Protein AF-T1B755-F1 (afdb_monomer)

Mean predicted aligned error: 6.03 Å

Secondary structure (DSSP, 8-state):
--S-S----EEEEEEGGGGGGGTT-TTEEEEEEE-HHHHHHHHHTT-HHHHHHHHHHHHHHHHSS-EEEEEESS-SHHHHHHHHHS-EEEEEE---TTSS--TTGGGTSEEPP-S-TT--HHHHHHHHHHHHHTS------------HHHHHHHHHHH-SS-EEEE----SSGGGSPPHHHHHHHHHHHHHTT-EEEE-S--SHHHHHHHHHHHTTPPP-TT---EE-TTTS-HHHH-

Sequence (238 aa):
MPRRGPSVSIDWIVEDRCADLLKGHPHIREIILFKRSEISGLWRKGHPIRALRELSSEVGALRRSPYAAVLDFQGLLKSGIATGLARGATKLGSPSTYGRMKEGAGLFSRQVPLTDIGLHLVERHLLVAEELLGVPLPPESTGLVFGEEEIRSAREKVGTGPFLLIHPFASWPTRSWSVDSWKEVAEEIAGRGFRILVAGAGGASQEEFARKILEGLPERGQKAHRALLGTLTLRELA

pLDDT: mean 90.04, std 9.72, range [36.69, 97.75]

Foldseek 3Di:
DDDDDPLQADEAEDEPQCQVQCPPQPRYPYYLYDDVVVLVVCVVVVNPVVSVVSVVVSLCSLAVDADCEAEALALEVVSLVSLQSHHYPAYEYFCYLVNHRPPCSCVRHPYQHDPDPPDDSQLSSQSRVCVVVVHHDDDDPDRGDDDPVLQVLLCVLQDDDAADEDAQDDPDPVSGDDLVVLLVVCQVVLVVVHAYEYEEQDDDVSVVSLCSSQPPRDDDPPRHRYYCHNVHRPSSVD

Nearest PDB structures (foldseek):
  2h1h-assembly2_B  TM=7.874E-01  e=3.272E-10  Escherichia coli RS218
  2h1f-assembly1_A  TM=8.013E-01  e=9.060E-10  Escherichia coli O6
  2h1f-assembly2_B  TM=7.410E-01  e=5.147E-09  Escherichia coli O6
  3tov-assembly2_B  TM=7.938E-01  e=1.936E-06  Veillonella parvula DSM 2008
  3tov-assembly1_A  TM=7.476E-01  e=9.759E-06  Veillonella parvula DSM 2008

Structure (mmCIF, N/CA/C/O backbone):
data_AF-T1B755-F1
#
_entry.id   AF-T1B755-F1
#
loop_
_atom_site.group_PDB
_atom_site.id
_atom_site.type_symbol
_atom_site.label_atom_id
_atom_site.label_alt_id
_atom_site.label_comp_id
_atom_site.label_asym_id
_atom_site.label_entity_id
_atom_site.label_seq_id
_atom_site.pdbx_PDB_ins_code
_atom_site.Cartn_x
_atom_site.Cartn_y
_atom_site.Cartn_z
_atom_site.occupancy
_atom_site.B_iso_or_equiv
_atom_site.auth_seq_id
_atom_site.auth_comp_id
_atom_site.auth_asym_id
_atom_site.auth_atom_id
_atom_site.pdbx_PDB_model_num
ATOM 1 N N . MET A 1 1 ? -12.111 -4.102 -16.964 1.00 42.94 1 MET A N 1
ATOM 2 C CA . MET A 1 1 ? -11.635 -4.442 -18.335 1.00 42.94 1 MET A CA 1
ATOM 3 C C . MET A 1 1 ? -12.571 -5.410 -19.086 1.00 42.94 1 MET A C 1
ATOM 5 O O . MET A 1 1 ? -12.836 -6.499 -18.579 1.00 42.94 1 MET A O 1
ATOM 9 N N . PRO A 1 2 ? -13.066 -5.069 -20.296 1.00 36.69 2 PRO A N 1
ATOM 10 C CA . PRO A 1 2 ? -13.895 -5.948 -21.129 1.00 36.69 2 PRO A CA 1
ATOM 11 C C . PRO A 1 2 ? -13.086 -7.042 -21.868 1.00 36.69 2 PRO A C 1
ATOM 13 O O . PRO A 1 2 ? -11.910 -6.891 -22.184 1.00 36.69 2 PRO A O 1
ATOM 16 N N . ARG A 1 3 ? -13.761 -8.164 -22.159 1.00 47.97 3 ARG A N 1
ATOM 17 C CA . ARG A 1 3 ? -13.245 -9.504 -22.529 1.00 47.97 3 ARG A CA 1
ATOM 18 C C . ARG A 1 3 ? -12.598 -9.696 -23.924 1.00 47.97 3 ARG A C 1
ATOM 20 O O . ARG A 1 3 ? -12.625 -10.819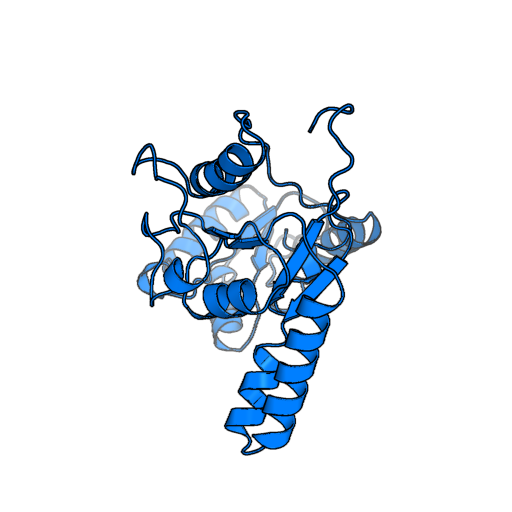 -24.421 1.00 47.97 3 ARG A O 1
ATOM 27 N N . ARG A 1 4 ? -12.026 -8.687 -24.592 1.00 43.44 4 ARG A N 1
ATOM 28 C CA . ARG A 1 4 ? -11.371 -8.882 -25.918 1.00 43.44 4 ARG A CA 1
ATOM 29 C C . ARG A 1 4 ? -10.182 -7.943 -26.184 1.00 43.44 4 ARG A C 1
ATOM 31 O O . ARG A 1 4 ? -10.068 -7.380 -27.266 1.00 43.44 4 ARG A O 1
ATOM 38 N N . GLY A 1 5 ? -9.306 -7.764 -25.199 1.00 53.44 5 GLY A N 1
ATOM 39 C CA . GLY A 1 5 ? -7.963 -7.213 -25.423 1.00 53.44 5 GLY A CA 1
ATOM 40 C C . GLY A 1 5 ? -6.935 -8.328 -25.668 1.00 53.44 5 GLY A C 1
ATOM 41 O O . GLY A 1 5 ? -7.233 -9.489 -25.371 1.00 53.44 5 GLY A O 1
ATOM 42 N N . PRO A 1 6 ? -5.732 -8.017 -26.187 1.00 55.88 6 PRO A N 1
ATOM 43 C CA . PRO A 1 6 ? -4.620 -8.967 -26.175 1.00 55.88 6 PRO A CA 1
ATOM 44 C C . PRO A 1 6 ? -4.405 -9.500 -24.751 1.00 55.88 6 PRO A C 1
ATOM 46 O O . PRO A 1 6 ? -4.612 -8.779 -23.775 1.00 55.88 6 PRO A O 1
ATOM 49 N N . SER A 1 7 ? -4.008 -10.766 -24.616 1.00 70.75 7 SER A N 1
ATOM 50 C CA . SER A 1 7 ? -3.685 -11.351 -23.313 1.00 70.75 7 SER A CA 1
ATOM 51 C C . SER A 1 7 ? -2.468 -10.633 -22.722 1.00 70.75 7 SER A C 1
ATOM 53 O O . SER A 1 7 ? -1.331 -10.921 -23.096 1.00 70.75 7 SER A O 1
ATOM 55 N N . VAL A 1 8 ? -2.705 -9.669 -21.832 1.00 80.62 8 VAL A N 1
ATOM 56 C CA . VAL A 1 8 ? -1.654 -8.973 -21.083 1.00 80.62 8 VAL A CA 1
ATOM 57 C C . VAL A 1 8 ? -1.397 -9.742 -19.794 1.00 80.62 8 VAL A C 1
ATOM 59 O O . VAL A 1 8 ? -2.301 -9.919 -18.979 1.00 80.62 8 VAL A O 1
ATOM 62 N N . SER A 1 9 ? -0.155 -10.177 -19.614 1.00 86.62 9 SER A N 1
ATOM 63 C CA . SER A 1 9 ? 0.331 -10.773 -18.370 1.00 86.62 9 SER A CA 1
ATOM 64 C C . SER A 1 9 ? 1.185 -9.750 -17.633 1.00 86.62 9 SER A C 1
ATOM 66 O O . SER A 1 9 ? 2.133 -9.222 -18.215 1.00 86.62 9 SER A O 1
ATOM 68 N N . ILE A 1 10 ? 0.859 -9.471 -16.370 1.00 92.44 10 ILE A N 1
ATOM 69 C CA . ILE A 1 10 ? 1.562 -8.467 -15.565 1.00 92.44 10 ILE A CA 1
ATOM 70 C C . ILE A 1 10 ? 2.406 -9.164 -14.504 1.00 92.44 10 ILE A C 1
ATOM 72 O O . ILE A 1 10 ? 1.881 -9.935 -13.703 1.00 92.44 10 ILE A O 1
ATOM 76 N N . ASP A 1 11 ? 3.692 -8.833 -14.457 1.00 95.12 11 ASP A N 1
ATOM 77 C CA . ASP A 1 11 ? 4.521 -9.098 -13.286 1.00 95.12 11 ASP A CA 1
ATOM 78 C C . ASP A 1 11 ? 4.646 -7.807 -12.484 1.00 95.12 11 ASP A C 1
ATOM 80 O O . ASP A 1 11 ? 4.885 -6.737 -13.048 1.00 95.12 11 ASP A O 1
ATOM 84 N N . TRP A 1 12 ? 4.479 -7.896 -11.168 1.00 95.19 12 TRP A N 1
ATOM 85 C CA . TRP A 1 12 ? 4.400 -6.725 -10.307 1.00 95.19 12 TRP A CA 1
ATOM 86 C C . TRP A 1 12 ? 5.485 -6.750 -9.236 1.00 95.19 12 TRP A C 1
ATOM 88 O O . TRP A 1 12 ? 5.467 -7.598 -8.346 1.00 95.19 12 TRP A O 1
ATOM 98 N N . ILE A 1 13 ? 6.406 -5.784 -9.279 1.00 94.94 13 ILE A N 1
ATOM 99 C CA . ILE A 1 13 ? 7.384 -5.572 -8.206 1.00 94.94 13 ILE A CA 1
ATOM 100 C C . ILE A 1 13 ? 6.763 -4.770 -7.056 1.00 94.94 13 ILE A C 1
ATOM 102 O O . ILE A 1 13 ? 6.179 -3.707 -7.264 1.00 94.94 13 ILE A O 1
ATOM 106 N N . VAL A 1 14 ? 6.886 -5.264 -5.825 1.00 94.19 14 VAL A N 1
ATOM 107 C CA . VAL A 1 14 ? 6.275 -4.634 -4.643 1.00 94.19 14 VAL A CA 1
ATOM 108 C C . VAL A 1 14 ? 7.124 -4.853 -3.393 1.00 94.19 14 VAL A C 1
ATOM 110 O O . VAL A 1 14 ? 7.771 -5.885 -3.250 1.00 94.19 14 VAL A O 1
ATOM 113 N N . GLU A 1 15 ? 7.135 -3.881 -2.475 1.00 92.50 15 GLU A N 1
ATOM 114 C CA . GLU A 1 15 ? 7.755 -4.069 -1.157 1.00 92.50 15 GLU A CA 1
ATOM 115 C C . GLU A 1 15 ? 6.978 -5.106 -0.327 1.00 92.50 15 GLU A C 1
ATOM 117 O O . GLU A 1 15 ? 5.748 -5.157 -0.367 1.00 92.50 15 GLU A O 1
ATOM 122 N N . ASP A 1 16 ? 7.713 -5.870 0.480 1.00 87.75 16 ASP A N 1
ATOM 123 C CA . ASP A 1 16 ? 7.211 -6.850 1.455 1.00 87.75 16 ASP A CA 1
ATOM 124 C C . ASP A 1 16 ? 5.888 -6.485 2.149 1.00 87.75 16 ASP A C 1
ATOM 126 O O . ASP A 1 16 ? 4.941 -7.268 2.134 1.00 87.75 16 ASP A O 1
ATOM 130 N N . ARG A 1 17 ? 5.789 -5.276 2.700 1.00 85.94 17 ARG A N 1
ATOM 131 C CA . ARG A 1 17 ? 4.631 -4.818 3.488 1.00 85.94 17 ARG A CA 1
ATOM 132 C C . ARG A 1 17 ? 3.313 -4.729 2.719 1.00 85.94 17 ARG A C 1
ATOM 134 O O . ARG A 1 17 ? 2.261 -4.769 3.348 1.00 85.94 17 ARG A O 1
ATOM 141 N N . CYS A 1 18 ? 3.359 -4.576 1.397 1.00 88.38 18 CYS A N 1
ATOM 142 C CA . CYS A 1 18 ? 2.162 -4.382 0.571 1.00 88.38 18 CYS A CA 1
ATOM 143 C C . CYS A 1 18 ? 1.889 -5.560 -0.369 1.00 88.38 18 CYS A C 1
ATOM 145 O O . CYS A 1 18 ? 0.873 -5.554 -1.062 1.00 88.38 18 CYS A O 1
ATOM 147 N N . ALA A 1 19 ? 2.778 -6.556 -0.410 1.00 91.25 19 ALA A N 1
ATOM 148 C CA . ALA A 1 19 ? 2.699 -7.657 -1.363 1.00 91.25 19 ALA A CA 1
ATOM 149 C C . ALA A 1 19 ? 1.402 -8.458 -1.244 1.00 91.25 19 ALA A C 1
ATOM 151 O O . ALA A 1 19 ? 0.829 -8.877 -2.249 1.00 91.25 19 ALA A O 1
ATOM 152 N N . ASP A 1 20 ? 0.911 -8.616 -0.015 1.00 90.44 20 ASP A N 1
ATOM 153 C CA . ASP A 1 20 ? -0.300 -9.373 0.254 1.00 90.44 20 ASP A CA 1
ATOM 154 C C . ASP A 1 20 ? -1.523 -8.780 -0.445 1.00 90.44 20 ASP A C 1
ATOM 156 O O . ASP A 1 20 ? -2.330 -9.547 -0.953 1.00 90.44 20 ASP A O 1
ATOM 160 N N . LEU A 1 21 ? -1.641 -7.457 -0.589 1.00 91.19 21 LEU A N 1
ATOM 161 C CA . LEU A 1 21 ? -2.786 -6.831 -1.269 1.00 91.19 21 LEU A CA 1
ATOM 162 C C . LEU A 1 21 ? -2.921 -7.233 -2.746 1.00 91.19 21 LEU A C 1
ATOM 164 O O . LEU A 1 21 ? -4.013 -7.164 -3.300 1.00 91.19 21 LEU A O 1
ATOM 168 N N . LEU A 1 22 ? -1.834 -7.675 -3.380 1.00 91.62 22 LEU A N 1
ATOM 169 C CA . LEU A 1 22 ? -1.829 -8.059 -4.793 1.00 91.62 22 LEU A CA 1
ATOM 170 C C . LEU A 1 22 ? -2.203 -9.529 -5.023 1.00 91.62 22 LEU A C 1
ATOM 172 O O . LEU A 1 22 ? -2.458 -9.929 -6.161 1.00 91.62 22 LEU A O 1
ATOM 176 N N . LYS A 1 23 ? -2.230 -10.353 -3.965 1.00 89.88 23 LYS A N 1
ATOM 177 C CA . LYS A 1 23 ? -2.562 -11.779 -4.078 1.00 89.88 23 LYS A CA 1
ATOM 178 C C . LYS A 1 23 ? -3.975 -11.961 -4.640 1.00 89.88 23 LYS A C 1
ATOM 180 O O . LYS A 1 23 ? -4.908 -11.278 -4.223 1.00 89.88 23 LYS A O 1
ATOM 185 N N . GLY A 1 24 ? -4.119 -12.899 -5.574 1.00 87.88 24 GLY A N 1
ATOM 186 C CA . GLY A 1 24 ? -5.403 -13.239 -6.198 1.00 87.88 24 GLY A CA 1
ATOM 187 C C . GLY A 1 24 ? -5.867 -12.284 -7.303 1.00 87.88 24 GLY A C 1
ATOM 188 O O . GLY A 1 24 ? -6.935 -12.505 -7.868 1.00 87.88 24 GLY A O 1
ATOM 189 N N . HIS A 1 25 ? -5.093 -11.248 -7.647 1.00 88.88 25 HIS A N 1
ATOM 190 C CA . HIS A 1 25 ? -5.477 -10.324 -8.712 1.00 88.88 25 HIS A CA 1
ATOM 191 C C . HIS A 1 25 ? -5.444 -11.016 -10.093 1.00 88.88 25 HIS A C 1
ATOM 193 O O . HIS A 1 25 ? -4.394 -11.527 -10.488 1.00 88.88 25 HIS A O 1
ATOM 199 N N . PRO A 1 26 ? -6.533 -10.985 -10.888 1.00 86.62 26 PRO A N 1
ATOM 200 C CA . PRO A 1 26 ? -6.690 -11.816 -12.090 1.00 86.62 26 PRO A CA 1
ATOM 201 C C . PRO A 1 26 ? -5.703 -11.493 -13.217 1.00 86.62 26 PRO A C 1
ATOM 203 O O . PRO A 1 26 ? -5.456 -12.327 -14.083 1.00 86.62 26 PRO A O 1
ATOM 206 N N . HIS A 1 27 ? -5.151 -10.279 -13.224 1.00 86.94 27 HIS A N 1
ATOM 207 C CA . HIS A 1 27 ? -4.199 -9.825 -14.242 1.00 86.94 27 HIS A CA 1
ATOM 208 C C . HIS A 1 27 ? -2.729 -9.929 -13.813 1.00 86.94 27 HIS A C 1
ATOM 210 O O . HIS A 1 27 ? -1.845 -9.719 -14.643 1.00 86.94 27 HIS A O 1
ATOM 216 N N . ILE A 1 28 ? -2.455 -10.241 -12.538 1.00 92.19 28 ILE A N 1
ATOM 217 C CA . ILE A 1 28 ? -1.084 -10.391 -12.038 1.00 92.19 28 ILE A CA 1
ATOM 218 C C . ILE A 1 28 ? -0.683 -11.857 -12.178 1.00 92.19 28 ILE A C 1
ATOM 220 O O . ILE A 1 28 ? -1.229 -12.734 -11.515 1.00 92.19 28 ILE A O 1
ATOM 224 N N . ARG A 1 29 ? 0.292 -12.110 -13.048 1.00 92.81 29 ARG A N 1
ATOM 225 C CA . ARG A 1 29 ? 0.909 -13.422 -13.247 1.00 92.81 29 ARG A CA 1
ATOM 226 C C . ARG A 1 29 ? 1.890 -13.741 -12.126 1.00 92.81 29 ARG A C 1
ATOM 228 O O . ARG A 1 29 ? 1.910 -14.861 -11.625 1.00 92.81 29 ARG A O 1
ATOM 235 N N . GLU A 1 30 ? 2.714 -12.765 -11.757 1.00 93.31 30 GLU A N 1
ATOM 236 C CA . GLU A 1 30 ? 3.795 -12.944 -10.794 1.00 93.31 30 GLU A CA 1
ATOM 237 C C . GLU A 1 30 ? 3.941 -11.710 -9.898 1.00 93.31 30 GLU A C 1
ATOM 239 O O . GLU A 1 30 ? 3.949 -10.576 -10.373 1.00 93.31 30 GLU A O 1
ATOM 244 N N . ILE A 1 31 ? 4.089 -11.932 -8.592 1.00 94.69 31 ILE A N 1
ATOM 245 C CA . ILE A 1 31 ? 4.446 -10.886 -7.630 1.00 94.69 31 ILE A CA 1
ATOM 246 C C . ILE A 1 31 ? 5.942 -11.022 -7.341 1.00 94.69 31 ILE A C 1
ATOM 248 O O . ILE A 1 31 ? 6.381 -12.006 -6.745 1.00 94.69 31 ILE A O 1
ATOM 252 N N . ILE A 1 32 ? 6.724 -10.026 -7.750 1.00 94.25 32 ILE A N 1
ATOM 253 C CA . ILE A 1 32 ? 8.164 -9.955 -7.497 1.00 94.25 32 ILE A CA 1
ATOM 254 C C . ILE A 1 32 ? 8.370 -9.205 -6.176 1.00 94.25 32 ILE A C 1
ATOM 256 O O . ILE A 1 32 ? 8.265 -7.979 -6.097 1.00 94.25 32 ILE A O 1
ATOM 260 N N . LEU A 1 33 ? 8.614 -9.967 -5.113 1.00 93.19 33 LEU A N 1
ATOM 261 C CA . LEU A 1 33 ? 8.704 -9.453 -3.750 1.00 93.19 33 LEU A CA 1
ATOM 262 C C . LEU A 1 33 ? 10.049 -8.775 -3.479 1.00 93.19 33 LEU A C 1
ATOM 264 O O . LEU A 1 33 ? 11.026 -9.457 -3.216 1.00 93.19 33 LEU A O 1
ATOM 268 N N . PHE A 1 34 ? 10.085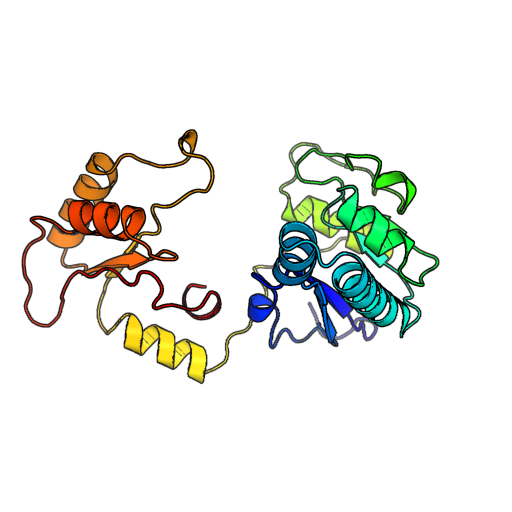 -7.449 -3.403 1.00 92.19 34 PHE A N 1
ATOM 269 C CA . PHE A 1 34 ? 11.284 -6.722 -3.000 1.00 92.19 34 PHE A CA 1
ATOM 270 C C . PHE A 1 34 ? 11.408 -6.665 -1.468 1.00 92.19 34 PHE A C 1
ATOM 272 O O . PHE A 1 34 ? 10.755 -5.850 -0.799 1.00 92.19 34 PHE A O 1
ATOM 279 N N . LYS A 1 35 ? 12.277 -7.508 -0.895 1.00 91.06 35 LYS A N 1
ATOM 280 C CA . LYS A 1 35 ? 12.487 -7.648 0.563 1.00 91.06 35 LYS A CA 1
ATOM 281 C C . LYS A 1 35 ? 13.288 -6.504 1.197 1.00 91.06 35 LYS A C 1
ATOM 283 O O . LYS A 1 35 ? 14.356 -6.680 1.793 1.00 91.06 35 LYS A O 1
ATOM 288 N N . ARG A 1 36 ? 12.776 -5.281 1.082 1.00 88.62 36 ARG A N 1
ATOM 289 C CA . ARG A 1 36 ? 13.455 -4.068 1.553 1.00 88.62 36 ARG A CA 1
ATOM 290 C C . ARG A 1 36 ? 13.769 -4.101 3.050 1.00 88.62 36 ARG A C 1
ATOM 292 O O . ARG A 1 36 ? 14.850 -3.650 3.450 1.00 88.62 36 ARG A O 1
ATOM 299 N N . SER A 1 37 ? 12.837 -4.569 3.885 1.00 87.62 37 SER A N 1
ATOM 300 C CA . SER A 1 37 ? 13.040 -4.582 5.339 1.00 87.62 37 SER A CA 1
ATOM 301 C C . SER A 1 37 ? 14.209 -5.490 5.726 1.00 87.62 37 SER A C 1
ATOM 303 O O . SER A 1 37 ? 15.081 -5.059 6.483 1.00 87.62 37 SER A O 1
ATOM 305 N N . GLU A 1 38 ? 14.299 -6.672 5.114 1.00 90.12 38 GLU A N 1
ATOM 306 C CA . GLU A 1 38 ? 15.376 -7.640 5.315 1.00 90.12 38 GLU A CA 1
ATOM 307 C C . GLU A 1 38 ? 16.724 -7.091 4.843 1.00 90.12 38 GLU A C 1
ATOM 309 O O . GLU A 1 38 ? 17.667 -7.027 5.636 1.00 90.12 38 GLU A O 1
ATOM 314 N N . ILE A 1 39 ? 16.798 -6.603 3.597 1.00 90.00 39 ILE A N 1
ATOM 315 C CA . ILE A 1 39 ? 18.027 -6.028 3.030 1.00 90.00 39 ILE A CA 1
ATOM 316 C C . ILE A 1 39 ? 18.529 -4.897 3.933 1.00 90.00 39 ILE A C 1
ATOM 318 O O . ILE A 1 39 ? 19.676 -4.912 4.382 1.00 90.00 39 ILE A O 1
ATOM 322 N N . SER A 1 40 ? 17.660 -3.937 4.268 1.00 89.50 40 SER A N 1
ATOM 323 C CA . SER A 1 40 ? 18.029 -2.813 5.136 1.00 89.50 40 SER A CA 1
ATOM 324 C C . SER A 1 40 ? 18.412 -3.254 6.555 1.00 89.50 40 SER A C 1
ATOM 326 O O . SER A 1 40 ? 19.299 -2.659 7.166 1.00 89.50 40 SER A O 1
ATOM 328 N N . GLY A 1 41 ? 17.786 -4.312 7.079 1.00 91.81 41 GLY A N 1
ATOM 329 C CA . GLY A 1 41 ? 18.132 -4.921 8.360 1.00 91.81 41 GLY A CA 1
ATOM 330 C C . GLY A 1 41 ? 19.529 -5.537 8.360 1.00 91.81 41 GLY A C 1
ATOM 331 O O . GLY A 1 41 ? 20.288 -5.309 9.300 1.00 91.81 41 GLY A O 1
ATOM 332 N N . LEU A 1 42 ? 19.895 -6.262 7.300 1.00 93.19 42 LEU A N 1
ATOM 333 C CA . LEU A 1 42 ? 21.224 -6.857 7.136 1.00 93.19 42 LEU A CA 1
ATOM 334 C C . LEU A 1 42 ? 22.321 -5.790 7.047 1.00 93.19 42 LEU A C 1
ATOM 336 O O . LEU A 1 42 ? 23.356 -5.938 7.696 1.00 93.19 42 LEU A O 1
ATOM 340 N N . TRP A 1 43 ? 22.075 -4.694 6.321 1.00 91.00 43 TRP A N 1
ATOM 341 C CA . TRP A 1 43 ? 22.993 -3.549 6.287 1.00 91.00 43 TRP A CA 1
ATOM 342 C C . TRP A 1 43 ? 23.212 -2.955 7.683 1.00 91.00 43 TRP A C 1
ATOM 344 O O . TRP A 1 43 ? 24.356 -2.818 8.112 1.00 91.00 43 TRP A O 1
ATOM 354 N N . ARG A 1 44 ? 22.133 -2.671 8.429 1.00 93.25 44 ARG A N 1
ATOM 355 C CA . ARG A 1 44 ? 22.230 -2.110 9.792 1.00 93.25 44 ARG A CA 1
ATOM 356 C C . ARG A 1 44 ? 22.935 -3.043 10.781 1.00 93.25 44 ARG A C 1
ATOM 358 O O . ARG A 1 44 ? 23.592 -2.562 11.693 1.00 93.25 44 ARG A O 1
ATOM 365 N N . LYS A 1 45 ? 22.809 -4.360 10.600 1.00 94.50 45 LYS A N 1
ATOM 366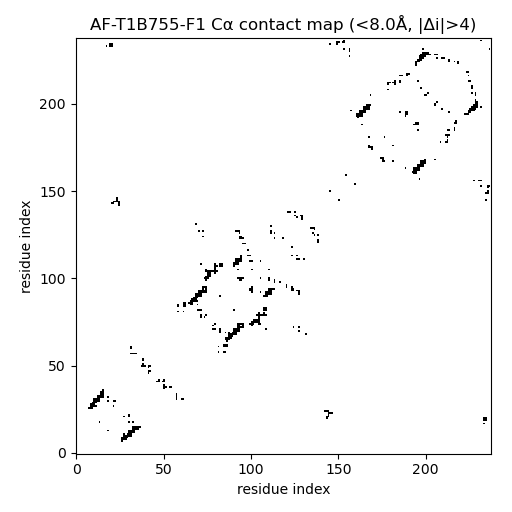 C CA . LYS A 1 45 ? 23.459 -5.384 11.438 1.00 94.50 45 LYS A CA 1
ATOM 367 C C . LYS A 1 45 ? 24.919 -5.662 11.050 1.00 94.50 45 LYS A C 1
ATOM 369 O O . LYS A 1 45 ? 25.525 -6.564 11.615 1.00 94.50 45 LYS A O 1
ATOM 374 N N . GLY A 1 46 ? 25.486 -4.929 10.087 1.00 94.50 46 GLY A N 1
ATOM 375 C CA . GLY A 1 46 ? 26.876 -5.119 9.665 1.00 94.50 46 GLY A CA 1
ATOM 376 C C . GLY A 1 46 ? 27.098 -6.364 8.799 1.00 94.50 46 GLY A C 1
ATOM 377 O O . GLY A 1 46 ? 28.191 -6.926 8.791 1.00 94.50 46 GLY A O 1
ATOM 378 N N . HIS A 1 47 ? 26.085 -6.807 8.048 1.00 95.06 47 HIS A N 1
ATOM 379 C CA . HIS A 1 47 ? 26.175 -7.948 7.127 1.00 95.06 47 HIS A CA 1
ATOM 380 C C . HIS A 1 47 ? 26.045 -7.528 5.646 1.00 95.06 47 HIS A C 1
ATOM 382 O O . HIS A 1 47 ? 25.157 -8.023 4.943 1.00 95.06 47 HIS A O 1
ATOM 388 N N . PRO A 1 48 ? 26.928 -6.650 5.127 1.00 93.44 48 PRO A N 1
ATOM 389 C CA . PRO A 1 48 ? 26.793 -6.073 3.787 1.00 93.44 48 PRO A CA 1
ATOM 390 C C . PRO A 1 48 ? 26.866 -7.123 2.673 1.00 93.44 48 PRO A C 1
ATOM 392 O O . PRO A 1 48 ? 26.103 -7.052 1.718 1.00 93.44 48 PRO A O 1
ATOM 395 N N . ILE A 1 49 ? 27.710 -8.152 2.814 1.00 94.56 49 ILE A N 1
ATOM 396 C CA . ILE A 1 49 ? 27.830 -9.237 1.823 1.00 94.56 49 ILE A CA 1
ATOM 397 C C . ILE A 1 49 ? 26.502 -9.989 1.672 1.00 94.56 49 ILE A C 1
ATOM 399 O O . ILE A 1 49 ? 26.068 -10.272 0.558 1.00 94.56 49 ILE A O 1
ATOM 403 N N . ARG A 1 50 ? 25.824 -10.286 2.790 1.00 93.12 50 ARG A N 1
ATOM 404 C CA . ARG A 1 50 ? 24.511 -10.947 2.759 1.00 93.12 50 ARG A CA 1
ATOM 405 C C . ARG A 1 50 ? 23.454 -10.033 2.150 1.00 93.12 50 ARG A C 1
ATOM 407 O O . ARG A 1 50 ? 22.675 -10.491 1.326 1.00 93.12 50 ARG A O 1
ATOM 414 N N . ALA A 1 51 ? 23.470 -8.749 2.503 1.00 91.62 51 ALA A N 1
ATOM 415 C CA . ALA A 1 51 ? 22.537 -7.774 1.954 1.00 91.62 51 ALA A CA 1
ATOM 416 C C . ALA A 1 51 ? 22.703 -7.593 0.432 1.00 91.62 51 ALA A C 1
ATOM 418 O O . ALA A 1 51 ? 21.713 -7.521 -0.291 1.00 91.62 51 ALA A O 1
ATOM 419 N N . LEU A 1 52 ? 23.947 -7.576 -0.061 1.00 92.06 52 LEU A N 1
ATOM 420 C CA . LEU A 1 52 ? 24.258 -7.545 -1.492 1.00 92.06 52 LEU A CA 1
ATOM 421 C C . LEU A 1 52 ? 23.839 -8.835 -2.200 1.00 92.06 52 LEU A C 1
ATOM 423 O O . LEU A 1 52 ? 23.336 -8.771 -3.318 1.00 92.06 52 LEU A O 1
ATOM 427 N N . ARG A 1 53 ? 24.013 -10.000 -1.560 1.00 93.31 53 ARG A N 1
ATOM 428 C CA . ARG A 1 53 ? 23.539 -11.277 -2.109 1.00 93.31 53 ARG A CA 1
ATOM 429 C C . ARG A 1 53 ? 22.021 -11.284 -2.264 1.00 93.31 53 ARG A C 1
ATOM 431 O O . ARG A 1 53 ? 21.534 -11.693 -3.313 1.00 93.31 53 ARG A O 1
ATOM 438 N N . GLU A 1 54 ? 21.299 -10.802 -1.255 1.00 91.88 54 GLU A N 1
ATOM 439 C CA . GLU A 1 54 ? 19.839 -10.720 -1.305 1.00 91.88 54 GLU A CA 1
ATOM 440 C C . GLU A 1 54 ? 19.390 -9.739 -2.391 1.00 91.88 54 GLU A C 1
ATOM 442 O O . GLU A 1 54 ? 18.594 -10.098 -3.250 1.00 91.88 54 GLU A O 1
ATOM 447 N N . LEU A 1 55 ? 20.005 -8.553 -2.463 1.00 91.44 55 LEU A N 1
ATOM 448 C CA . LEU A 1 55 ? 19.748 -7.597 -3.542 1.00 91.44 55 LEU A CA 1
ATOM 449 C C . LEU A 1 55 ? 20.034 -8.191 -4.933 1.00 91.44 55 LEU A C 1
ATOM 451 O O . LEU A 1 55 ? 19.260 -7.982 -5.860 1.00 91.44 55 LEU A O 1
ATOM 455 N N . SER A 1 56 ? 21.122 -8.947 -5.089 1.00 92.06 56 SER A N 1
ATOM 456 C CA . SER A 1 56 ? 21.451 -9.633 -6.345 1.00 92.06 56 SER A CA 1
ATOM 457 C C . SER A 1 56 ? 20.392 -10.674 -6.722 1.00 92.06 56 SER A C 1
ATOM 459 O O . SER A 1 56 ? 20.019 -10.774 -7.889 1.00 92.06 56 SER A O 1
ATOM 461 N N . SER A 1 57 ? 19.848 -11.399 -5.739 1.00 91.69 57 SER A N 1
ATOM 462 C CA . SER A 1 57 ? 18.726 -12.322 -5.943 1.00 91.69 57 SER A CA 1
ATOM 463 C C . SER A 1 57 ? 17.470 -11.590 -6.431 1.00 91.69 57 SER A C 1
ATOM 465 O O . SER A 1 57 ? 16.850 -12.028 -7.401 1.00 91.69 57 SER A O 1
ATOM 467 N N . GLU A 1 58 ? 17.140 -10.437 -5.837 1.00 91.00 58 GLU A N 1
ATOM 468 C CA . GLU A 1 58 ? 16.023 -9.587 -6.283 1.00 91.00 58 GLU A CA 1
ATOM 469 C C . GLU A 1 58 ? 16.218 -9.087 -7.722 1.00 91.00 58 GLU A C 1
ATOM 471 O O . GLU A 1 58 ? 15.310 -9.129 -8.553 1.00 91.00 58 GLU A O 1
ATOM 476 N N . VAL A 1 59 ? 17.438 -8.667 -8.063 1.00 91.25 59 VAL A N 1
ATOM 477 C CA . VAL A 1 59 ? 17.782 -8.264 -9.433 1.00 91.25 59 VAL A CA 1
ATOM 478 C C . VAL A 1 59 ? 17.698 -9.449 -10.395 1.00 91.25 59 VAL A C 1
ATOM 480 O O . VAL A 1 59 ? 17.207 -9.300 -11.514 1.00 91.25 59 VAL A O 1
ATOM 483 N N . GLY A 1 60 ? 18.136 -10.633 -9.965 1.00 92.31 60 GLY A N 1
ATOM 484 C CA . GLY A 1 60 ? 17.979 -11.876 -10.711 1.00 92.31 60 GLY A CA 1
ATOM 485 C C . GLY A 1 60 ? 16.511 -12.168 -11.009 1.00 92.31 60 GLY A C 1
ATOM 486 O O . GLY A 1 60 ? 16.177 -12.467 -12.154 1.00 92.31 60 GLY A O 1
ATOM 487 N N . ALA A 1 61 ? 15.633 -11.989 -10.018 1.00 91.19 61 ALA A N 1
ATOM 488 C CA . ALA A 1 61 ? 14.193 -12.153 -10.168 1.00 91.19 61 ALA A CA 1
ATOM 489 C C . ALA A 1 61 ? 13.598 -11.211 -11.220 1.00 91.19 61 ALA A C 1
ATOM 491 O O . ALA A 1 61 ? 12.924 -11.666 -12.144 1.00 91.19 61 ALA A O 1
ATOM 492 N N . LEU A 1 62 ? 13.945 -9.924 -11.151 1.00 91.31 62 LEU A N 1
ATOM 493 C CA . LEU A 1 62 ? 13.521 -8.919 -12.130 1.00 91.31 62 LEU A CA 1
ATOM 494 C C . LEU A 1 62 ? 14.026 -9.200 -13.548 1.00 91.31 62 LEU A C 1
ATOM 496 O O . LEU A 1 62 ? 13.414 -8.765 -14.519 1.00 91.31 62 LEU A O 1
ATOM 500 N N . ARG A 1 63 ? 15.154 -9.900 -13.687 1.00 93.69 63 ARG A N 1
ATOM 501 C CA . ARG A 1 63 ? 15.803 -10.164 -14.979 1.00 93.69 63 ARG A CA 1
ATOM 502 C C . ARG A 1 63 ? 15.500 -11.546 -15.559 1.00 93.69 63 ARG A C 1
ATOM 504 O O . ARG A 1 63 ? 15.996 -11.833 -16.654 1.00 93.69 63 ARG A O 1
ATOM 511 N N . ARG A 1 64 ? 14.697 -12.377 -14.874 1.00 91.12 64 ARG A N 1
ATOM 512 C CA . ARG A 1 64 ? 14.308 -13.724 -15.338 1.00 91.12 64 ARG A CA 1
ATOM 513 C C . ARG A 1 64 ? 13.644 -13.693 -16.712 1.00 91.12 64 ARG A C 1
ATOM 515 O O . ARG A 1 64 ? 14.002 -14.489 -17.575 1.00 91.12 64 ARG A O 1
ATOM 522 N N . SER A 1 65 ? 12.740 -12.741 -16.921 1.00 87.94 65 SER A N 1
ATOM 523 C CA . SER A 1 65 ? 11.936 -12.630 -18.138 1.00 87.94 65 SER A CA 1
ATOM 524 C C . SER A 1 65 ? 12.237 -11.319 -18.871 1.00 87.94 65 SER A C 1
ATOM 526 O O . SER A 1 65 ? 12.439 -10.291 -18.221 1.00 87.94 65 SER A O 1
ATOM 528 N N . PRO A 1 66 ? 12.295 -11.314 -20.214 1.00 92.56 66 PRO A N 1
ATOM 529 C CA . PRO A 1 66 ? 12.199 -10.079 -20.976 1.00 92.56 66 PRO A CA 1
ATOM 530 C C . PRO A 1 66 ? 10.748 -9.573 -20.974 1.00 92.56 66 PRO A C 1
ATOM 532 O O . PRO A 1 66 ? 9.817 -10.335 -21.221 1.00 92.56 66 PRO A O 1
ATOM 535 N N . TYR A 1 67 ? 10.567 -8.280 -20.734 1.00 94.19 67 TYR A N 1
ATOM 536 C CA . TYR A 1 67 ? 9.284 -7.588 -20.770 1.00 94.19 67 TYR A CA 1
ATOM 537 C C . TYR A 1 67 ? 9.142 -6.793 -22.064 1.00 94.19 67 TYR A C 1
ATOM 539 O O . TYR A 1 67 ? 10.090 -6.144 -22.515 1.00 94.19 67 TYR A O 1
ATOM 547 N N . ALA A 1 68 ? 7.933 -6.784 -22.627 1.00 93.94 68 ALA A N 1
ATOM 548 C CA . ALA A 1 68 ? 7.597 -5.894 -23.737 1.00 93.94 68 ALA A CA 1
ATOM 549 C C . ALA A 1 68 ? 7.670 -4.417 -23.310 1.00 93.94 68 ALA A C 1
ATOM 551 O O . ALA A 1 68 ? 8.143 -3.569 -24.066 1.00 93.94 68 ALA A O 1
ATOM 552 N N . ALA A 1 69 ? 7.257 -4.127 -22.073 1.00 95.50 69 ALA A N 1
ATOM 553 C CA . ALA A 1 69 ? 7.368 -2.817 -21.454 1.00 95.50 69 ALA A CA 1
ATOM 554 C C . ALA A 1 69 ? 7.580 -2.936 -19.939 1.00 95.50 69 ALA A C 1
ATOM 556 O O . ALA A 1 69 ? 7.110 -3.885 -19.315 1.00 95.50 69 ALA A O 1
ATOM 557 N N . VAL A 1 70 ? 8.271 -1.957 -19.355 1.00 96.94 70 VAL A N 1
ATOM 558 C CA . VAL A 1 70 ? 8.445 -1.798 -17.904 1.00 96.94 70 VAL A CA 1
ATOM 559 C C . VAL A 1 70 ? 7.865 -0.447 -17.499 1.00 96.94 70 VAL A C 1
ATOM 561 O O . VAL A 1 70 ? 8.243 0.578 -18.071 1.00 96.94 70 VAL A O 1
ATOM 564 N N . LEU A 1 71 ? 6.943 -0.444 -16.536 1.00 96.56 71 LEU A N 1
ATOM 565 C CA . LEU A 1 71 ? 6.207 0.750 -16.118 1.00 96.56 71 LEU A CA 1
ATOM 566 C C . LEU A 1 71 ? 6.587 1.134 -14.681 1.00 96.56 71 LEU A C 1
ATOM 568 O O . LEU A 1 71 ? 6.409 0.340 -13.758 1.00 96.56 71 LEU A O 1
ATOM 572 N N . ASP A 1 72 ? 7.100 2.350 -14.487 1.00 96.25 72 ASP A N 1
ATOM 573 C CA . ASP A 1 72 ? 7.432 2.913 -13.175 1.00 96.25 72 ASP A CA 1
ATOM 574 C C . ASP A 1 72 ? 6.342 3.887 -12.711 1.00 96.25 72 ASP A C 1
ATOM 576 O O . ASP A 1 72 ? 6.329 5.062 -13.080 1.00 96.25 72 ASP A O 1
ATOM 580 N N . PHE A 1 73 ? 5.441 3.419 -11.849 1.00 94.50 73 PHE A N 1
ATOM 581 C CA . PHE A 1 73 ? 4.396 4.262 -11.258 1.00 94.50 73 PHE A CA 1
ATOM 582 C C . PHE A 1 73 ? 4.866 5.081 -10.046 1.00 94.50 73 PHE A C 1
ATOM 584 O O . PHE A 1 73 ? 4.165 5.981 -9.592 1.00 94.50 73 PHE A O 1
ATOM 591 N N . GLN A 1 74 ? 6.051 4.800 -9.501 1.00 93.75 74 GLN A N 1
ATOM 592 C CA . GLN A 1 74 ? 6.552 5.473 -8.303 1.00 93.75 74 GLN A CA 1
ATOM 593 C C . GLN A 1 74 ? 7.376 6.719 -8.644 1.00 93.75 74 GLN A C 1
ATOM 595 O O . GLN A 1 74 ? 7.250 7.745 -7.970 1.00 93.75 74 GLN A O 1
ATOM 600 N N . GLY A 1 75 ? 8.216 6.642 -9.678 1.00 93.12 75 GLY A N 1
ATOM 601 C CA . GLY A 1 75 ? 9.010 7.769 -10.163 1.00 93.12 75 GLY A CA 1
ATOM 602 C C . GLY A 1 75 ? 10.045 8.297 -9.160 1.00 93.12 75 GLY A C 1
ATOM 603 O O . GLY A 1 75 ? 10.299 9.503 -9.138 1.00 93.12 75 GLY A O 1
ATOM 604 N N . LEU A 1 76 ? 10.628 7.423 -8.330 1.00 94.69 76 LEU A N 1
ATOM 605 C CA . LEU A 1 76 ? 11.725 7.726 -7.391 1.00 94.69 76 LEU A CA 1
ATOM 606 C C . LEU A 1 76 ? 13.003 6.982 -7.797 1.00 94.69 76 LEU A C 1
ATOM 608 O O . LEU A 1 76 ? 12.938 6.023 -8.562 1.00 94.69 76 LEU A O 1
ATOM 612 N N . LEU A 1 77 ? 14.174 7.367 -7.275 1.00 94.19 77 LEU A N 1
ATOM 613 C CA . LEU A 1 77 ? 15.444 6.766 -7.712 1.00 94.19 77 LEU A CA 1
ATOM 614 C C . LEU A 1 77 ? 15.443 5.246 -7.547 1.00 94.19 77 LEU A C 1
ATOM 616 O O . LEU A 1 77 ? 15.880 4.521 -8.435 1.00 94.19 77 LEU A O 1
ATOM 620 N N . LYS A 1 78 ? 14.905 4.752 -6.428 1.00 91.31 78 LYS A N 1
ATOM 621 C CA . LYS A 1 78 ? 14.844 3.312 -6.150 1.00 91.31 78 LYS A CA 1
ATOM 622 C C . LYS A 1 78 ? 14.027 2.539 -7.195 1.00 91.31 78 LYS A C 1
ATOM 624 O O . LYS A 1 78 ? 14.450 1.463 -7.610 1.00 91.31 78 LYS A O 1
ATOM 629 N N . SER A 1 79 ? 12.884 3.082 -7.626 1.00 93.94 79 SER A N 1
ATOM 630 C CA . SER A 1 79 ? 12.022 2.449 -8.629 1.00 93.94 79 SER A CA 1
ATOM 631 C C . SER A 1 79 ? 12.620 2.611 -10.022 1.00 93.94 79 SER A C 1
ATOM 633 O O . SER A 1 79 ? 12.597 1.666 -10.808 1.00 93.94 79 SER A O 1
ATOM 635 N N . GLY A 1 80 ? 13.276 3.748 -10.275 1.00 95.25 80 GLY A N 1
ATOM 636 C CA . GLY A 1 80 ? 14.075 3.989 -11.468 1.00 95.25 80 GLY A CA 1
ATOM 637 C C . GLY A 1 80 ? 15.189 2.954 -11.625 1.00 95.25 80 GLY A C 1
ATOM 638 O O . GLY A 1 80 ? 15.276 2.317 -12.667 1.00 95.25 80 GLY A O 1
ATOM 639 N N . ILE A 1 81 ? 15.986 2.692 -10.584 1.00 95.12 81 ILE A N 1
ATOM 640 C CA . ILE A 1 81 ? 17.045 1.668 -10.620 1.00 95.12 81 ILE A CA 1
ATOM 641 C C . ILE A 1 81 ? 16.456 0.286 -10.931 1.00 95.12 81 ILE A C 1
ATOM 643 O O . ILE A 1 81 ? 16.959 -0.397 -11.823 1.00 95.12 81 ILE A O 1
ATOM 647 N N . ALA A 1 82 ? 15.376 -0.121 -10.252 1.00 94.81 82 ALA A N 1
ATOM 648 C CA . ALA A 1 82 ? 14.710 -1.396 -10.535 1.00 94.81 82 ALA A CA 1
ATOM 649 C C . ALA A 1 82 ? 14.225 -1.476 -11.997 1.00 94.81 82 ALA A C 1
ATOM 651 O O . ALA A 1 82 ? 14.468 -2.470 -12.684 1.00 94.81 82 ALA A O 1
ATOM 652 N N . THR A 1 83 ? 13.635 -0.390 -12.503 1.00 96.06 83 THR A N 1
ATOM 653 C CA . THR A 1 83 ? 13.195 -0.243 -13.898 1.00 96.06 83 THR A CA 1
ATOM 654 C C . THR A 1 83 ? 14.366 -0.331 -14.875 1.00 96.06 83 THR A C 1
ATOM 656 O O . THR A 1 83 ? 14.291 -1.028 -15.886 1.00 96.06 83 THR A O 1
ATOM 659 N N . GLY A 1 84 ? 15.492 0.312 -14.563 1.00 95.88 84 GLY A N 1
ATOM 660 C CA . GLY A 1 84 ? 16.733 0.269 -15.333 1.00 95.88 84 GLY A CA 1
ATOM 661 C C . GLY A 1 84 ? 17.332 -1.135 -15.418 1.00 95.88 84 GLY A C 1
ATOM 662 O O . GLY A 1 84 ? 17.749 -1.560 -16.496 1.00 95.88 84 GLY A O 1
ATOM 663 N N . LEU A 1 85 ? 17.302 -1.877 -14.310 1.00 95.62 85 LEU A N 1
ATOM 664 C CA . LEU A 1 85 ? 17.813 -3.245 -14.213 1.00 95.62 85 LEU A CA 1
ATOM 665 C C . LEU A 1 85 ? 16.906 -4.280 -14.889 1.00 95.62 85 LEU A C 1
ATOM 667 O O . LEU A 1 85 ? 17.415 -5.302 -15.357 1.00 95.62 85 LEU A O 1
ATOM 671 N N . ALA A 1 86 ? 15.598 -4.032 -14.977 1.00 95.88 86 ALA A N 1
ATOM 672 C CA . ALA A 1 86 ? 14.665 -4.899 -15.689 1.00 95.88 86 ALA A CA 1
ATOM 673 C C . ALA A 1 86 ? 14.980 -4.971 -17.197 1.00 95.88 86 ALA A C 1
ATOM 675 O O . ALA A 1 86 ? 15.441 -4.006 -17.824 1.00 95.88 86 ALA A O 1
ATOM 676 N N . ARG A 1 87 ? 14.728 -6.140 -17.797 1.00 95.12 87 ARG A N 1
ATOM 677 C CA . ARG A 1 87 ? 14.975 -6.397 -19.223 1.00 95.12 87 ARG A CA 1
ATOM 678 C C . ARG A 1 87 ? 13.746 -6.018 -20.044 1.00 95.12 87 ARG A C 1
ATOM 680 O O . ARG A 1 87 ? 12.850 -6.831 -20.188 1.00 95.12 87 ARG A O 1
ATOM 687 N N . GLY A 1 88 ? 13.721 -4.822 -20.614 1.00 92.94 88 GLY A N 1
ATOM 688 C CA . GLY A 1 88 ? 12.672 -4.395 -21.543 1.00 92.94 88 GLY A CA 1
ATOM 689 C C . GLY A 1 88 ? 13.112 -3.153 -22.305 1.00 92.94 88 GLY A C 1
ATOM 690 O O . GLY A 1 88 ? 13.798 -2.306 -21.733 1.00 92.94 88 GLY A O 1
ATOM 691 N N . ALA A 1 89 ? 12.779 -3.074 -23.594 1.00 89.31 89 ALA A N 1
ATOM 692 C CA . ALA A 1 89 ? 13.175 -1.946 -24.440 1.00 89.31 89 ALA A CA 1
ATOM 693 C C . ALA A 1 89 ? 12.345 -0.693 -24.124 1.00 89.31 89 ALA A C 1
ATOM 695 O O . ALA A 1 89 ? 12.890 0.397 -23.968 1.00 89.31 89 ALA A O 1
ATOM 696 N N . THR A 1 90 ? 11.033 -0.866 -23.963 1.00 96.38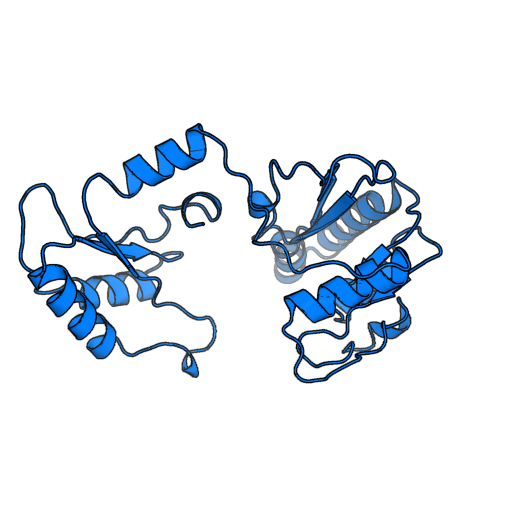 90 THR A N 1
ATOM 697 C CA . THR A 1 90 ? 10.116 0.217 -23.605 1.00 96.38 90 THR A CA 1
ATOM 698 C C . THR A 1 90 ? 10.088 0.389 -22.092 1.00 96.38 90 THR A C 1
ATOM 700 O O . THR A 1 90 ? 9.717 -0.532 -21.365 1.00 96.38 90 THR A O 1
ATOM 703 N N . LYS A 1 91 ? 10.472 1.572 -21.606 1.00 97.75 91 LYS A N 1
ATOM 704 C CA . LYS A 1 91 ? 10.436 1.919 -20.179 1.00 97.75 91 LYS A CA 1
ATOM 705 C C . LYS A 1 91 ? 9.747 3.260 -19.998 1.00 97.75 91 LYS A C 1
ATOM 707 O O . LYS A 1 91 ? 10.278 4.281 -20.439 1.00 97.75 91 LYS A O 1
ATOM 712 N N . LEU A 1 92 ? 8.581 3.248 -19.363 1.00 97.69 92 LEU A N 1
ATOM 713 C CA . LEU A 1 92 ? 7.754 4.435 -19.154 1.00 97.69 92 LEU A CA 1
ATOM 714 C C . LEU A 1 92 ? 7.603 4.713 -17.662 1.00 97.69 92 LEU A C 1
ATOM 716 O O . LEU A 1 92 ? 7.454 3.785 -16.874 1.00 97.69 92 LEU A O 1
ATOM 720 N N . GLY A 1 93 ? 7.639 5.984 -17.286 1.00 96.00 93 GLY A N 1
ATOM 721 C CA . GLY A 1 93 ? 7.466 6.433 -15.910 1.00 96.00 93 GLY A CA 1
ATOM 722 C C . GLY A 1 93 ? 6.260 7.351 -15.763 1.00 96.00 93 GLY A C 1
ATOM 723 O O . GLY A 1 93 ? 6.013 8.207 -16.613 1.00 96.00 93 GLY A O 1
ATOM 724 N N . SER A 1 94 ? 5.524 7.209 -14.665 1.00 93.06 94 SER A N 1
ATOM 725 C CA . SER A 1 94 ? 4.421 8.105 -14.334 1.00 93.06 94 SER A CA 1
ATOM 726 C C . SER A 1 94 ? 4.941 9.477 -13.909 1.00 93.06 94 SER A C 1
ATOM 728 O O . SER A 1 94 ? 5.926 9.562 -13.161 1.00 93.06 94 SER A O 1
ATOM 730 N N . PRO A 1 95 ? 4.244 10.572 -14.263 1.00 85.19 95 PRO A N 1
ATOM 731 C CA . PRO A 1 95 ? 4.336 11.791 -13.478 1.00 85.19 95 PRO A CA 1
ATOM 732 C C . PRO A 1 95 ? 3.818 11.448 -12.076 1.00 85.19 95 PRO A C 1
ATOM 734 O O . PRO A 1 95 ? 2.620 11.270 -11.873 1.00 85.19 95 PRO A O 1
ATOM 737 N N . SER A 1 96 ? 4.743 11.245 -11.131 1.00 84.38 96 SER A N 1
ATOM 738 C CA . SER A 1 96 ? 4.460 10.803 -9.755 1.00 84.38 96 SER A CA 1
ATOM 739 C C . SER A 1 96 ? 3.450 11.718 -9.035 1.00 84.38 96 SER A C 1
ATOM 741 O O . SER A 1 96 ? 2.945 12.702 -9.588 1.00 84.38 96 SER A O 1
ATOM 743 N N . THR A 1 97 ? 3.211 11.503 -7.738 1.00 81.69 97 THR A N 1
ATOM 744 C CA . THR A 1 97 ? 2.434 12.449 -6.909 1.00 81.69 97 THR A CA 1
ATOM 745 C C . THR A 1 97 ? 2.916 13.906 -7.055 1.00 81.69 97 THR A C 1
ATOM 747 O O . THR A 1 97 ? 2.117 14.834 -6.968 1.00 81.69 97 THR A O 1
ATOM 750 N N . TYR A 1 98 ? 4.195 14.124 -7.384 1.00 83.19 98 TYR A N 1
ATOM 751 C CA . TYR A 1 98 ? 4.791 15.449 -7.579 1.00 83.19 98 TYR A CA 1
ATOM 752 C C . TYR A 1 98 ? 4.643 16.036 -8.995 1.00 83.19 98 TYR A C 1
ATOM 754 O O . TYR A 1 98 ? 5.268 17.054 -9.288 1.00 83.19 98 TYR A O 1
ATOM 762 N N . GLY A 1 99 ? 3.912 15.374 -9.897 1.00 89.75 99 GLY A N 1
ATOM 763 C CA . GLY A 1 99 ? 3.752 15.785 -11.299 1.00 89.75 99 GLY A CA 1
ATOM 764 C C . GLY A 1 99 ? 5.000 15.572 -12.166 1.00 89.75 99 GLY A C 1
ATOM 765 O O . GLY A 1 99 ? 5.009 15.902 -13.346 1.00 89.75 99 GLY A O 1
ATOM 766 N N . ARG A 1 100 ? 6.066 15.011 -11.586 1.00 92.56 100 ARG A N 1
ATOM 767 C CA . ARG A 1 100 ? 7.299 14.633 -12.279 1.00 92.56 100 ARG A CA 1
ATOM 768 C C . ARG A 1 100 ? 8.024 13.508 -11.555 1.00 92.56 100 ARG A C 1
ATOM 770 O O . ARG A 1 100 ? 7.846 13.334 -10.347 1.00 92.56 100 ARG A O 1
ATOM 777 N N . MET A 1 101 ? 8.881 12.795 -12.264 1.00 94.44 101 MET A N 1
ATOM 778 C CA . MET A 1 101 ? 9.845 11.866 -11.689 1.00 94.44 101 MET A CA 1
ATOM 779 C C . MET A 1 101 ? 10.895 12.637 -10.869 1.00 94.44 101 MET A C 1
ATOM 781 O O . MET A 1 101 ? 11.277 13.763 -11.202 1.00 94.44 101 MET A O 1
ATOM 785 N N . LYS A 1 102 ? 11.335 12.058 -9.751 1.00 94.69 102 LYS A N 1
ATOM 786 C CA . LYS A 1 102 ? 12.253 12.673 -8.780 1.00 94.69 102 LYS A CA 1
ATOM 787 C C . LYS A 1 102 ? 13.541 11.864 -8.661 1.00 94.69 102 LYS A C 1
ATOM 789 O O . LYS A 1 102 ? 13.636 10.749 -9.161 1.00 94.69 102 LYS A O 1
ATOM 794 N N . GLU A 1 103 ? 14.539 12.459 -8.008 1.00 94.94 103 GLU A N 1
ATOM 795 C CA . GLU A 1 103 ? 15.798 11.793 -7.629 1.00 94.94 103 GLU A CA 1
ATOM 796 C C . GLU A 1 103 ? 16.563 11.165 -8.815 1.00 94.94 103 GLU A C 1
ATOM 798 O O . GLU A 1 103 ? 17.338 10.235 -8.641 1.00 94.94 103 GLU A O 1
ATOM 803 N N . GLY A 1 104 ? 16.347 11.654 -10.040 1.00 93.94 104 GLY A N 1
ATOM 804 C CA . GLY A 1 104 ? 16.973 11.092 -11.240 1.00 93.94 104 GLY A CA 1
ATOM 805 C C . GLY A 1 104 ? 16.307 9.822 -11.782 1.00 93.94 104 GLY A C 1
ATOM 806 O O . GLY A 1 104 ? 16.859 9.200 -12.681 1.00 93.94 104 GLY A O 1
ATOM 807 N N . ALA A 1 105 ? 15.112 9.443 -11.317 1.00 95.19 105 ALA A N 1
ATOM 808 C CA . ALA A 1 105 ? 14.395 8.266 -11.825 1.00 95.19 105 ALA A CA 1
ATOM 809 C C . ALA A 1 105 ? 14.143 8.304 -13.348 1.00 95.19 105 ALA A C 1
ATOM 811 O O . ALA A 1 105 ? 14.153 7.264 -14.006 1.00 95.19 105 ALA A O 1
ATOM 812 N N . GLY A 1 106 ? 14.010 9.507 -13.920 1.00 94.81 106 GLY A N 1
ATOM 813 C CA . GLY A 1 106 ? 13.889 9.724 -15.367 1.00 94.81 106 GLY A CA 1
ATOM 814 C C . GLY A 1 106 ? 15.131 9.345 -16.188 1.00 94.81 106 GLY A C 1
ATOM 815 O O . GLY A 1 106 ? 15.062 9.318 -17.410 1.00 94.81 106 GLY A O 1
ATOM 816 N N . LEU A 1 107 ? 16.263 9.019 -15.549 1.00 96.38 107 LEU A N 1
ATOM 817 C CA . LEU A 1 107 ? 17.432 8.445 -16.230 1.00 96.38 107 LEU A CA 1
ATOM 818 C C . LEU A 1 107 ? 17.199 6.990 -16.665 1.00 96.38 107 LEU A C 1
ATOM 820 O O . LEU A 1 107 ? 17.915 6.483 -17.524 1.00 96.38 107 LEU A O 1
ATOM 824 N N . PHE A 1 108 ? 16.219 6.309 -16.065 1.00 96.88 108 PHE A N 1
ATOM 825 C CA . PHE A 1 108 ? 15.978 4.879 -16.273 1.00 96.88 108 PHE A CA 1
ATOM 826 C C . PHE A 1 108 ? 14.699 4.575 -17.058 1.00 96.88 108 PHE A C 1
ATOM 828 O O . PHE A 1 108 ? 14.516 3.448 -17.520 1.00 96.88 108 PHE A O 1
ATOM 835 N N . SER A 1 109 ? 13.806 5.555 -17.196 1.00 96.44 109 SER A N 1
ATOM 836 C CA . SER A 1 109 ? 12.571 5.453 -17.975 1.00 96.44 109 SER A CA 1
ATOM 837 C C . SER A 1 109 ? 12.137 6.828 -18.471 1.00 96.44 109 SER A C 1
ATOM 839 O O . SER A 1 109 ? 12.418 7.847 -17.839 1.00 96.44 109 SER A O 1
ATOM 841 N N . ARG A 1 110 ? 11.444 6.860 -19.610 1.00 96.94 110 ARG A N 1
ATOM 842 C CA . ARG A 1 110 ? 10.881 8.100 -20.143 1.00 96.94 110 ARG A CA 1
ATOM 843 C C . ARG A 1 110 ? 9.614 8.438 -19.371 1.00 96.94 110 ARG A C 1
ATOM 845 O O . ARG A 1 110 ? 8.670 7.652 -19.365 1.00 96.94 110 ARG A O 1
ATOM 852 N N . GLN A 1 111 ? 9.566 9.619 -18.769 1.00 96.38 111 GLN A N 1
ATOM 853 C CA . GLN A 1 111 ? 8.337 10.093 -18.146 1.00 96.38 111 GLN A CA 1
ATOM 854 C C . GLN A 1 111 ? 7.256 10.338 -19.207 1.00 96.38 111 GLN A C 1
ATOM 856 O O . GLN A 1 111 ? 7.511 11.001 -20.216 1.00 96.38 111 GLN A O 1
ATOM 861 N N . VAL A 1 112 ? 6.044 9.853 -18.949 1.00 96.44 112 VAL A N 1
ATOM 862 C CA . VAL A 1 112 ? 4.866 10.205 -19.744 1.00 96.44 112 VAL A CA 1
ATOM 863 C C . VAL A 1 112 ? 4.475 11.665 -19.470 1.00 96.44 112 VAL A C 1
ATOM 865 O O . VAL A 1 112 ? 4.491 12.093 -18.307 1.00 96.44 112 VAL A O 1
ATOM 868 N N . PRO A 1 113 ? 4.175 12.464 -20.511 1.00 93.19 113 PRO A N 1
ATOM 869 C CA . PRO A 1 113 ? 3.741 13.843 -20.330 1.00 93.19 113 PRO A CA 1
ATOM 870 C C . PRO A 1 113 ? 2.519 13.932 -19.417 1.00 93.19 113 PRO A C 1
ATOM 872 O O . PRO A 1 113 ? 1.552 13.192 -19.570 1.00 93.19 113 PRO A O 1
ATOM 875 N N . LEU A 1 114 ? 2.565 14.859 -18.463 1.00 92.94 114 LEU A N 1
ATOM 876 C CA . LEU A 1 114 ? 1.406 15.174 -17.642 1.00 92.94 114 LEU A CA 1
ATOM 877 C C . LEU A 1 114 ? 0.511 16.130 -18.430 1.00 92.94 114 LEU A C 1
ATOM 879 O O . LEU A 1 114 ? 0.931 17.246 -18.730 1.00 92.94 114 LEU A O 1
ATOM 883 N N . THR A 1 115 ? -0.694 15.684 -18.770 1.00 87.50 115 THR A N 1
ATOM 884 C CA . THR A 1 115 ? -1.657 16.465 -19.561 1.00 87.50 115 THR A CA 1
ATOM 885 C C . THR A 1 115 ? -2.319 17.569 -18.741 1.00 87.50 115 THR A C 1
ATOM 887 O O . THR A 1 115 ? -2.529 18.664 -19.253 1.00 87.50 115 THR A O 1
ATOM 890 N N . ASP A 1 116 ? -2.585 17.309 -17.460 1.00 89.56 116 ASP A N 1
ATOM 891 C CA . ASP A 1 116 ? -3.120 18.282 -16.510 1.00 89.56 116 ASP A CA 1
ATOM 892 C C . ASP A 1 116 ? -2.555 18.033 -15.097 1.00 89.56 116 ASP A C 1
ATOM 894 O O . ASP A 1 116 ? -2.496 16.906 -14.599 1.00 89.56 116 ASP A O 1
ATOM 898 N N . ILE A 1 117 ? -2.113 19.106 -14.435 1.00 87.62 117 ILE A N 1
ATOM 899 C CA . ILE A 1 117 ? -1.595 19.067 -13.064 1.00 87.62 117 ILE A CA 1
ATOM 900 C C . ILE A 1 117 ? -2.686 18.753 -12.030 1.00 87.62 117 ILE A C 1
ATOM 902 O O . ILE A 1 117 ? -2.370 18.242 -10.953 1.00 87.62 117 ILE A O 1
ATOM 906 N N . GLY A 1 118 ? -3.951 19.019 -12.357 1.00 90.12 118 GLY A N 1
ATOM 907 C CA . GLY A 1 118 ? -5.114 18.724 -11.524 1.00 90.12 118 GLY A CA 1
ATOM 908 C C . GLY A 1 118 ? -5.484 17.243 -11.459 1.00 90.12 118 GLY A C 1
ATOM 909 O O . GLY A 1 118 ? -6.231 16.861 -10.560 1.00 90.12 118 GLY A O 1
ATOM 910 N N . LEU A 1 119 ? -4.934 16.401 -12.344 1.00 91.19 119 LEU A N 1
ATOM 911 C CA . LEU A 1 119 ? -5.286 14.981 -12.401 1.00 91.19 119 LEU A CA 1
ATOM 912 C C . LEU A 1 119 ? -5.011 14.263 -11.083 1.00 91.19 119 LEU A C 1
ATOM 914 O O . LEU A 1 119 ? -3.927 14.394 -10.491 1.00 91.19 119 LEU A O 1
ATOM 918 N N . HIS A 1 120 ? -5.972 13.432 -10.681 1.00 90.50 120 HIS A N 1
ATOM 919 C CA . HIS A 1 120 ? -5.826 12.522 -9.561 1.00 90.50 120 HIS A CA 1
ATOM 920 C C . HIS A 1 120 ? -4.702 11.513 -9.838 1.00 90.50 120 HIS A C 1
ATOM 922 O O . HIS A 1 120 ? -4.413 11.161 -10.981 1.00 90.50 120 HIS A O 1
ATOM 928 N N . LEU A 1 121 ? -4.058 10.995 -8.787 1.00 90.19 121 LEU A N 1
ATOM 929 C CA . LEU A 1 121 ? -2.918 10.082 -8.944 1.00 90.19 121 LEU A CA 1
ATOM 930 C C . LEU A 1 121 ? -3.267 8.823 -9.756 1.00 90.19 121 LEU A C 1
ATOM 932 O O . LEU A 1 121 ? -2.444 8.354 -10.535 1.00 90.19 121 LEU A O 1
ATOM 936 N N . VAL A 1 122 ? -4.489 8.304 -9.600 1.00 90.12 122 VAL A N 1
ATOM 937 C CA . VAL A 1 122 ? -4.985 7.168 -10.398 1.00 90.12 122 VAL A CA 1
ATOM 938 C C . VAL A 1 122 ? -5.005 7.519 -11.886 1.00 90.12 122 VAL A C 1
ATOM 940 O O . VAL A 1 122 ? -4.491 6.750 -12.687 1.00 90.12 122 VAL A O 1
ATOM 943 N N . GLU A 1 123 ? -5.509 8.697 -12.253 1.00 91.38 123 GLU A N 1
ATOM 944 C CA . GLU A 1 123 ? -5.548 9.163 -13.646 1.00 91.38 123 GLU A CA 1
ATOM 945 C C . GLU A 1 123 ? -4.136 9.379 -14.198 1.00 91.38 123 GLU A C 1
ATOM 947 O O . GLU A 1 123 ? -3.828 8.957 -15.307 1.00 91.38 123 GLU A O 1
ATOM 952 N N . ARG A 1 124 ? -3.222 9.931 -13.388 1.00 92.06 124 ARG A N 1
ATOM 953 C CA . ARG A 1 124 ? -1.804 10.058 -13.765 1.00 92.06 124 ARG A CA 1
ATOM 954 C C . ARG A 1 124 ? -1.147 8.707 -14.049 1.00 92.06 124 ARG A C 1
ATOM 956 O O . ARG A 1 124 ? -0.343 8.612 -14.971 1.00 92.06 124 ARG A O 1
ATOM 963 N N . HIS A 1 125 ? -1.477 7.670 -13.275 1.00 91.94 125 HIS A N 1
ATOM 964 C CA . HIS A 1 125 ? -1.001 6.313 -13.545 1.00 91.94 125 HIS A CA 1
ATOM 965 C C . HIS A 1 125 ? -1.628 5.740 -14.823 1.00 91.94 125 HIS A C 1
ATOM 967 O O . HIS A 1 125 ? -0.935 5.057 -15.574 1.00 91.94 125 HIS A O 1
ATOM 973 N N . LEU A 1 126 ? -2.901 6.039 -15.104 1.00 91.69 126 LEU A N 1
ATOM 974 C CA . LEU A 1 126 ? -3.551 5.603 -16.343 1.00 91.69 1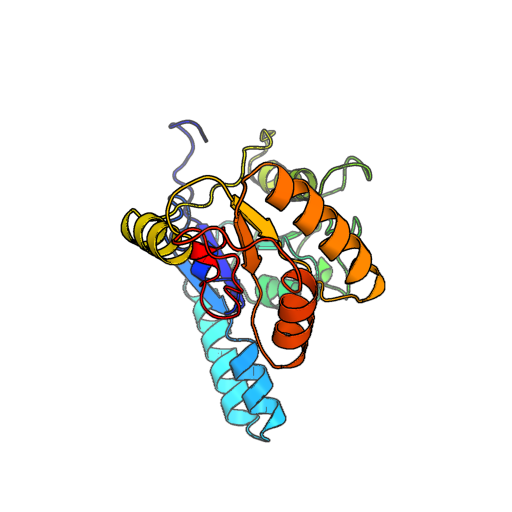26 LEU A CA 1
ATOM 975 C C . LEU A 1 126 ? -2.857 6.172 -17.578 1.00 91.69 126 LEU A C 1
ATOM 977 O O . LEU A 1 126 ? -2.622 5.392 -18.494 1.00 91.69 126 LEU A O 1
ATOM 981 N N . LEU A 1 127 ? -2.397 7.432 -17.559 1.00 93.31 127 LEU A N 1
ATOM 982 C CA . LEU A 1 127 ? -1.624 8.020 -18.669 1.00 93.31 127 LEU A CA 1
ATOM 983 C C . LEU A 1 127 ? -0.455 7.125 -19.114 1.00 93.31 127 LEU A C 1
ATOM 985 O O . LEU A 1 127 ? -0.143 7.047 -20.295 1.00 93.31 127 LEU A O 1
ATOM 989 N N . VAL A 1 128 ? 0.195 6.416 -18.185 1.00 94.25 128 VAL A N 1
ATOM 990 C CA . VAL A 1 128 ? 1.304 5.507 -18.513 1.00 94.25 128 VAL A CA 1
ATOM 991 C C . VAL A 1 128 ? 0.834 4.279 -19.288 1.00 94.25 128 VAL A C 1
ATOM 993 O O . VAL A 1 128 ? 1.505 3.840 -20.223 1.00 94.25 128 VAL A O 1
ATOM 996 N N . ALA A 1 129 ? -0.306 3.714 -18.896 1.00 91.56 129 ALA A N 1
ATOM 997 C CA . ALA A 1 129 ? -0.906 2.589 -19.598 1.00 91.56 129 ALA A CA 1
ATOM 998 C C . ALA A 1 129 ? -1.511 3.028 -20.943 1.00 91.56 129 ALA A C 1
ATOM 1000 O O . ALA A 1 129 ? -1.361 2.313 -21.929 1.00 91.56 129 ALA A O 1
ATOM 1001 N N . GLU A 1 130 ? -2.116 4.214 -21.010 1.00 92.94 130 GLU A N 1
ATOM 1002 C CA . GLU A 1 130 ? -2.628 4.815 -22.246 1.00 92.94 130 GLU A CA 1
ATOM 1003 C C . GLU A 1 130 ? -1.506 5.103 -23.248 1.00 92.94 130 GLU A C 1
ATOM 1005 O O . GLU A 1 130 ? -1.628 4.741 -24.413 1.00 92.94 130 GLU A O 1
ATOM 1010 N N . GLU A 1 131 ? -0.381 5.666 -22.796 1.00 94.56 131 GLU A N 1
ATOM 1011 C CA . GLU A 1 131 ? 0.808 5.906 -23.626 1.00 94.56 131 GLU A CA 1
ATOM 1012 C C . GLU A 1 131 ? 1.354 4.598 -24.219 1.00 94.56 131 GLU A C 1
ATOM 1014 O O . GLU A 1 131 ? 1.818 4.570 -25.358 1.00 94.56 131 GLU A O 1
ATOM 1019 N N . LEU A 1 132 ? 1.299 3.500 -23.456 1.00 92.75 132 LEU A N 1
ATOM 1020 C CA . LEU A 1 132 ? 1.728 2.188 -23.937 1.00 92.75 132 LEU A CA 1
ATOM 1021 C C . LEU A 1 132 ? 0.734 1.580 -24.937 1.00 92.75 132 LEU A C 1
ATOM 1023 O O . LEU A 1 132 ? 1.153 0.978 -25.925 1.00 92.75 132 LEU A O 1
ATOM 1027 N N . LEU A 1 133 ? -0.567 1.668 -24.647 1.00 90.25 133 LEU A N 1
ATOM 1028 C CA . LEU A 1 133 ? -1.622 1.001 -25.416 1.00 90.25 133 LEU A CA 1
ATOM 1029 C C . LEU A 1 133 ? -2.126 1.832 -26.605 1.00 90.25 133 LEU A C 1
ATOM 1031 O O . LEU A 1 133 ? -2.775 1.284 -27.494 1.00 90.25 133 LEU A O 1
ATOM 1035 N N . GLY A 1 134 ? -1.850 3.136 -26.621 1.00 91.50 134 GLY A N 1
ATOM 1036 C CA . GLY A 1 134 ? -2.329 4.078 -27.631 1.00 91.50 134 GLY A CA 1
ATOM 1037 C C . GLY A 1 134 ? -3.834 4.358 -27.566 1.00 91.50 134 GLY A C 1
ATOM 1038 O O . GLY A 1 134 ? -4.398 4.848 -28.542 1.00 91.50 134 GLY A O 1
ATOM 1039 N N . VAL A 1 135 ? -4.500 4.026 -26.456 1.00 89.81 135 VAL A N 1
ATOM 1040 C CA . VAL A 1 135 ? -5.947 4.216 -26.269 1.00 89.81 135 VAL A CA 1
ATOM 1041 C C . VAL A 1 135 ? -6.244 4.757 -24.872 1.00 89.81 135 VAL A C 1
ATOM 1043 O O . VAL A 1 135 ? -5.557 4.359 -23.931 1.00 89.81 135 VAL A O 1
ATOM 1046 N N . PRO A 1 136 ? -7.266 5.619 -24.715 1.00 88.06 136 PRO A N 1
ATOM 1047 C CA . PRO A 1 136 ? -7.680 6.104 -23.407 1.00 88.06 136 PRO A CA 1
ATOM 1048 C C . PRO A 1 136 ? -8.277 4.972 -22.562 1.00 88.06 136 PRO A C 1
ATOM 1050 O O . PRO A 1 136 ? -8.941 4.067 -23.081 1.00 88.06 136 PRO A O 1
ATOM 1053 N N . LEU A 1 137 ? -8.070 5.043 -21.251 1.00 86.38 137 LEU A N 1
ATOM 1054 C CA . LEU A 1 137 ? -8.542 4.077 -20.271 1.00 86.38 137 LEU A CA 1
ATOM 1055 C C . LEU A 1 137 ? -9.441 4.776 -19.247 1.00 86.38 137 LEU A C 1
ATOM 1057 O O . LEU A 1 13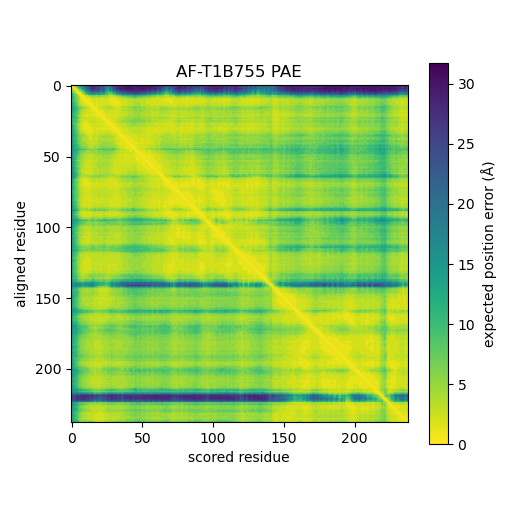7 ? -9.048 5.783 -18.659 1.00 86.38 137 LEU A O 1
ATOM 1061 N N . PRO A 1 138 ? -10.643 4.245 -18.976 1.00 84.50 138 PRO A N 1
ATOM 1062 C CA . PRO A 1 138 ? -11.481 4.805 -17.933 1.00 84.50 138 PRO A CA 1
ATOM 1063 C C . PRO A 1 138 ? -10.863 4.531 -16.551 1.00 84.50 138 PRO A C 1
ATOM 1065 O O . PRO A 1 138 ? -10.297 3.453 -16.333 1.00 84.50 138 PRO A O 1
ATOM 1068 N N . PRO A 1 139 ? -11.021 5.444 -15.580 1.00 80.31 139 PRO A N 1
ATOM 1069 C CA . PRO A 1 139 ? -10.744 5.127 -14.189 1.00 80.31 139 PRO A CA 1
ATOM 1070 C C . PRO A 1 139 ? -11.731 4.060 -13.697 1.00 80.31 139 PRO A C 1
ATOM 1072 O O . PRO A 1 139 ? -12.915 4.327 -13.507 1.00 80.31 139 PRO A O 1
ATOM 1075 N N . GLU A 1 140 ? -11.251 2.829 -13.506 1.00 74.31 140 GLU A N 1
ATOM 1076 C CA . GLU A 1 140 ? -12.011 1.744 -12.871 1.00 74.31 140 GLU A CA 1
ATOM 1077 C C . GLU A 1 140 ? -11.748 1.714 -11.348 1.00 74.31 140 GLU A C 1
ATOM 1079 O O . GLU A 1 140 ? -10.675 2.092 -10.869 1.00 74.31 140 GLU A O 1
ATOM 1084 N N . SER A 1 141 ? -12.742 1.268 -10.568 1.00 60.62 141 SER A N 1
ATOM 1085 C CA . SER A 1 141 ? -12.642 1.123 -9.108 1.00 60.62 141 SER A CA 1
ATOM 1086 C C . SER A 1 141 ? -11.585 0.090 -8.698 1.00 60.62 141 SER A C 1
ATOM 1088 O O . SER A 1 141 ? -11.326 -0.865 -9.426 1.00 60.62 141 SER A O 1
ATOM 1090 N N . THR A 1 142 ? -11.016 0.256 -7.500 1.00 61.97 142 THR A N 1
ATOM 1091 C CA . THR A 1 142 ? -9.942 -0.572 -6.924 1.00 61.97 142 THR A CA 1
ATOM 1092 C C . THR A 1 142 ? -10.165 -2.077 -7.115 1.00 61.97 142 THR A C 1
ATOM 1094 O O . THR A 1 142 ? -11.097 -2.646 -6.554 1.00 61.97 142 THR A O 1
ATOM 1097 N N . GLY A 1 143 ? -9.279 -2.725 -7.873 1.00 70.50 143 GLY A N 1
ATOM 1098 C CA . GLY A 1 143 ? -9.348 -4.148 -8.229 1.00 70.50 143 GLY A CA 1
ATOM 1099 C C . GLY A 1 143 ? -8.825 -5.115 -7.164 1.00 70.50 143 GLY A C 1
ATOM 1100 O O . GLY A 1 143 ? -8.250 -6.140 -7.521 1.00 70.50 143 GLY A O 1
ATOM 1101 N N . LEU A 1 144 ? -8.958 -4.802 -5.870 1.00 84.44 144 LEU A N 1
ATOM 1102 C CA . LEU A 1 144 ? -8.561 -5.754 -4.829 1.00 84.44 144 LEU A CA 1
ATOM 1103 C C . LEU A 1 144 ? -9.487 -6.973 -4.871 1.00 84.44 144 LEU A C 1
ATOM 1105 O O . LEU A 1 144 ? -10.707 -6.843 -4.953 1.00 84.44 144 LEU A O 1
ATOM 1109 N N . VAL A 1 145 ? -8.888 -8.160 -4.826 1.00 87.62 145 VAL A N 1
ATOM 1110 C CA . VAL A 1 145 ? -9.608 -9.434 -4.834 1.00 87.62 145 VAL A CA 1
ATOM 1111 C C . VAL A 1 145 ? -9.348 -10.131 -3.515 1.00 87.62 145 VAL A C 1
ATOM 1113 O O . VAL A 1 145 ? -8.192 -10.359 -3.157 1.00 87.62 145 VAL A O 1
ATOM 1116 N N . PHE A 1 146 ? -10.422 -10.491 -2.820 1.00 89.31 146 PHE A N 1
ATOM 1117 C CA . PHE A 1 146 ? -10.379 -11.172 -1.530 1.00 89.31 146 PHE A CA 1
ATOM 1118 C C . PHE A 1 146 ? -10.998 -12.561 -1.640 1.00 89.31 146 PHE A C 1
ATOM 1120 O O . PHE A 1 146 ? -12.011 -12.748 -2.318 1.00 89.31 146 PHE A O 1
ATOM 1127 N N . GLY A 1 147 ? -10.378 -13.536 -0.979 1.00 88.56 147 GLY A N 1
ATOM 1128 C CA . GLY A 1 147 ? -10.910 -14.891 -0.874 1.00 88.56 147 GLY A CA 1
ATOM 1129 C C . GLY A 1 147 ? -12.022 -14.993 0.172 1.00 88.56 147 GLY A C 1
ATOM 1130 O O . GLY A 1 147 ? -12.107 -14.185 1.097 1.00 88.56 147 GLY A O 1
ATOM 1131 N N . GLU A 1 148 ? -12.857 -16.030 0.072 1.00 91.25 148 GLU A N 1
ATOM 1132 C CA . GLU A 1 148 ? -13.949 -16.260 1.031 1.00 91.25 148 GLU A CA 1
ATOM 1133 C C . GLU A 1 148 ? -13.455 -16.444 2.472 1.00 91.25 148 GLU A C 1
ATOM 1135 O O . GLU A 1 148 ? -14.101 -15.980 3.410 1.00 91.25 148 GLU A O 1
ATOM 1140 N N . GLU A 1 149 ? -12.311 -17.107 2.660 1.00 91.06 149 GLU A N 1
ATOM 1141 C CA . GLU A 1 149 ? -11.706 -17.324 3.978 1.00 91.06 149 GLU A CA 1
ATOM 1142 C C . GLU A 1 149 ? -11.252 -16.011 4.623 1.00 91.06 149 GLU A C 1
ATOM 1144 O O . GLU A 1 149 ? -11.483 -15.797 5.809 1.00 91.06 149 GLU A O 1
ATOM 1149 N N . GLU A 1 150 ? -10.678 -15.098 3.840 1.00 90.69 150 GLU A N 1
ATOM 1150 C CA . GLU A 1 150 ? -10.211 -13.792 4.319 1.00 90.69 150 GLU A CA 1
ATOM 1151 C C . GLU A 1 150 ? -11.394 -12.926 4.749 1.00 90.69 150 GLU A C 1
ATOM 1153 O O . GLU A 1 150 ? -11.394 -12.352 5.838 1.00 90.69 150 GLU A O 1
ATOM 1158 N N . ILE A 1 151 ? -12.454 -12.917 3.934 1.00 92.12 151 ILE A N 1
ATOM 1159 C CA . ILE A 1 151 ? -13.711 -12.239 4.259 1.00 92.12 151 ILE A CA 1
ATOM 1160 C C . ILE A 1 151 ? -14.328 -12.841 5.528 1.00 92.12 151 ILE A C 1
ATOM 1162 O O . ILE A 1 151 ? -14.832 -12.105 6.381 1.00 92.12 151 ILE A O 1
ATOM 1166 N N . ARG A 1 152 ? -14.302 -14.172 5.672 1.00 94.25 152 ARG A N 1
ATOM 1167 C CA . ARG A 1 152 ? -14.809 -14.861 6.864 1.00 94.25 152 ARG A CA 1
ATOM 1168 C C . ARG A 1 152 ? -13.998 -14.486 8.104 1.00 94.25 152 ARG A C 1
ATOM 1170 O O . ARG A 1 152 ? -14.596 -14.066 9.091 1.00 94.25 152 ARG A O 1
ATOM 1177 N N . SER A 1 153 ? -12.670 -14.556 8.033 1.00 94.38 153 SER A N 1
ATOM 1178 C CA . SER A 1 153 ? -11.787 -14.237 9.159 1.00 94.38 153 SER A CA 1
ATOM 1179 C C . SER A 1 153 ? -11.923 -12.776 9.598 1.00 94.38 153 SER A C 1
ATOM 1181 O O . SER A 1 153 ? -12.095 -12.496 10.787 1.00 94.38 153 SER A O 1
ATOM 1183 N N . ALA A 1 154 ? -11.979 -11.837 8.645 1.00 93.56 154 ALA A N 1
ATOM 1184 C CA . ALA A 1 154 ? -12.244 -10.429 8.934 1.00 93.56 154 ALA A CA 1
ATOM 1185 C C . ALA A 1 154 ? -13.600 -10.238 9.638 1.00 93.56 154 ALA A C 1
ATOM 1187 O O . ALA A 1 154 ? -13.684 -9.539 10.651 1.00 93.56 154 ALA A O 1
ATOM 1188 N N . ARG A 1 155 ? -14.664 -10.908 9.165 1.00 92.88 155 ARG A N 1
ATOM 1189 C CA . ARG A 1 155 ? -16.000 -10.858 9.791 1.00 92.88 155 ARG A CA 1
ATOM 1190 C C . ARG A 1 155 ? -16.020 -11.446 11.199 1.00 92.88 155 ARG A C 1
ATOM 1192 O O . ARG A 1 155 ? -16.697 -10.888 12.057 1.00 92.88 155 ARG A O 1
ATOM 1199 N N . GLU A 1 156 ? -15.285 -12.522 11.457 1.00 93.12 156 GLU A N 1
ATOM 1200 C CA . GLU A 1 156 ? -15.155 -13.110 12.798 1.00 93.12 156 GLU A CA 1
ATOM 1201 C C . GLU A 1 156 ? -14.429 -12.153 13.757 1.00 93.12 156 GLU A C 1
ATOM 1203 O O . GLU A 1 156 ? -14.919 -11.872 14.857 1.00 93.12 156 GLU A O 1
ATOM 1208 N N . LYS A 1 157 ? -13.310 -11.565 13.311 1.00 92.56 157 LYS A N 1
ATOM 1209 C CA . LYS A 1 157 ? -12.529 -10.586 14.088 1.00 92.56 157 LYS A CA 1
ATOM 1210 C C . LYS A 1 157 ? -13.292 -9.295 14.354 1.00 92.56 157 LYS A C 1
ATOM 1212 O O . LYS A 1 157 ? -13.170 -8.723 15.433 1.00 92.56 157 LYS A O 1
ATOM 1217 N N . VAL A 1 158 ? -14.104 -8.837 13.405 1.00 92.00 158 VAL A N 1
ATOM 1218 C CA . VAL A 1 158 ? -14.956 -7.647 13.553 1.00 92.00 158 VAL A CA 1
ATOM 1219 C C . VAL A 1 158 ? -16.207 -7.962 14.375 1.00 92.00 158 VAL A C 1
ATOM 1221 O O . VAL A 1 158 ? -16.607 -7.149 15.214 1.00 92.00 158 VAL A O 1
ATOM 1224 N N . GLY A 1 159 ? -16.772 -9.160 14.242 1.00 89.69 159 GLY A N 1
ATOM 1225 C CA . GLY A 1 159 ? -18.027 -9.581 14.863 1.00 89.69 159 GLY A CA 1
ATOM 1226 C C . GLY A 1 159 ? -19.267 -9.037 14.143 1.00 89.69 159 GLY A C 1
ATOM 1227 O O . GLY A 1 159 ? -19.180 -8.249 13.202 1.00 89.69 159 GLY A O 1
ATOM 1228 N N . THR A 1 160 ? -20.452 -9.433 14.603 1.00 85.75 160 THR A N 1
ATOM 1229 C CA . THR A 1 160 ? -21.734 -9.090 13.965 1.00 85.75 160 THR A CA 1
ATOM 1230 C C . THR A 1 160 ? -22.321 -7.752 14.425 1.00 85.75 160 THR A C 1
ATOM 1232 O O . THR A 1 160 ? -22.053 -7.276 15.529 1.00 85.75 160 THR A O 1
ATOM 1235 N N . GLY A 1 161 ? -23.211 -7.182 13.610 1.00 88.12 161 GLY A N 1
ATOM 1236 C CA . GLY A 1 161 ? -23.943 -5.952 13.923 1.00 88.12 161 GLY A CA 1
ATOM 1237 C C . GLY A 1 161 ? -23.185 -4.672 13.548 1.00 88.12 161 GLY A C 1
ATOM 1238 O O . GLY A 1 161 ? -21.986 -4.729 13.265 1.00 88.12 161 GLY A O 1
ATOM 1239 N N . PRO A 1 162 ? -23.878 -3.520 13.543 1.00 91.88 162 PRO A N 1
ATOM 1240 C CA . PRO A 1 162 ? -23.348 -2.263 13.022 1.00 91.88 162 PRO A CA 1
ATOM 1241 C C . PRO A 1 162 ? -22.146 -1.767 13.834 1.00 91.88 162 PRO A C 1
ATOM 1243 O O . PRO A 1 162 ? -22.134 -1.839 15.068 1.00 91.88 162 PRO A O 1
ATOM 1246 N N . PHE A 1 163 ? -21.129 -1.265 13.136 1.00 94.19 163 PHE A N 1
ATOM 1247 C CA . PHE A 1 163 ? -19.908 -0.739 13.738 1.00 94.19 163 PHE A CA 1
ATOM 1248 C C . PHE A 1 163 ? -19.343 0.435 12.931 1.00 94.19 163 PHE A C 1
ATOM 1250 O O . PHE A 1 163 ? -19.608 0.560 11.738 1.00 94.19 163 PHE A O 1
ATOM 1257 N N . LEU A 1 164 ? -18.539 1.257 13.600 1.00 95.56 164 LEU A N 1
ATOM 1258 C CA . LEU A 1 164 ? -17.596 2.196 13.009 1.00 95.56 164 LEU A CA 1
ATOM 1259 C C . LEU A 1 164 ? -16.182 1.664 13.254 1.00 95.56 164 LEU A C 1
ATOM 1261 O O . LEU A 1 164 ? -15.811 1.396 14.399 1.00 95.56 164 LEU A O 1
ATOM 1265 N N . LEU A 1 165 ? -15.402 1.508 12.183 1.00 96.12 165 LEU A N 1
ATOM 1266 C CA . 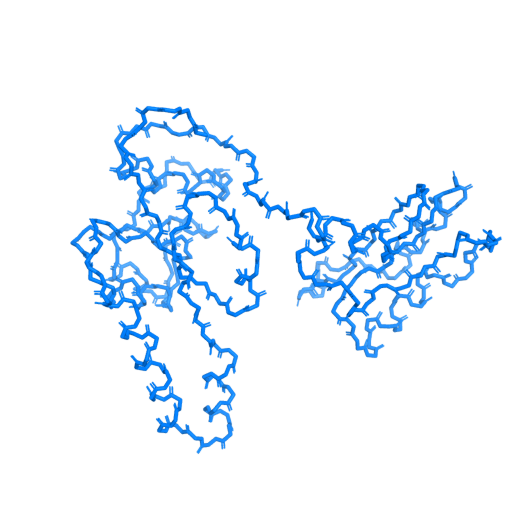LEU A 1 165 ? -13.978 1.195 12.265 1.00 96.12 165 LEU A CA 1
ATOM 1267 C C . LEU A 1 165 ? -13.171 2.488 12.135 1.00 96.12 165 LEU A C 1
ATOM 1269 O O . LEU A 1 165 ? -13.263 3.182 11.127 1.00 96.12 165 LEU A O 1
ATOM 1273 N N . ILE A 1 166 ? -12.376 2.793 13.153 1.00 96.19 166 ILE A N 1
ATOM 1274 C CA . ILE A 1 166 ? -11.510 3.966 13.219 1.00 96.19 166 ILE A CA 1
ATOM 1275 C C . ILE A 1 166 ? -10.068 3.504 13.014 1.00 96.19 166 ILE A C 1
ATOM 1277 O O . ILE A 1 166 ? -9.582 2.636 13.736 1.00 96.19 166 ILE A O 1
ATOM 1281 N N . HIS A 1 167 ? -9.364 4.114 12.064 1.00 95.50 167 HIS A N 1
ATOM 1282 C CA . HIS A 1 167 ? -7.915 3.979 11.916 1.00 95.50 167 HIS A CA 1
ATOM 1283 C C . HIS A 1 167 ? -7.270 5.361 12.127 1.00 95.50 167 HIS A C 1
ATOM 1285 O O . HIS A 1 167 ? -7.059 6.097 11.160 1.00 95.50 167 HIS A O 1
ATOM 1291 N N . PRO A 1 168 ? -6.976 5.756 13.381 1.00 94.75 168 PRO A N 1
ATOM 1292 C CA . PRO A 1 168 ? -6.607 7.134 13.713 1.00 94.75 168 PRO A CA 1
ATOM 1293 C C . PRO A 1 168 ? -5.125 7.450 13.445 1.00 94.75 168 PRO A C 1
ATOM 1295 O O . PRO A 1 168 ? -4.665 8.561 13.707 1.00 94.75 168 PRO A O 1
ATOM 1298 N N . PHE A 1 169 ? -4.355 6.473 12.961 1.00 93.62 169 PHE A N 1
ATOM 1299 C CA . PHE A 1 169 ? -2.903 6.563 12.876 1.00 93.62 169 PHE A CA 1
ATOM 1300 C C . PHE A 1 169 ? -2.438 7.009 11.490 1.00 93.62 169 PHE A C 1
ATOM 1302 O O . PHE A 1 169 ? -2.763 6.388 10.478 1.00 93.62 169 PHE A O 1
ATOM 1309 N N . ALA A 1 170 ? -1.599 8.043 11.456 1.00 91.38 170 ALA A N 1
ATOM 1310 C CA . ALA A 1 170 ? -0.898 8.498 10.264 1.00 91.38 170 ALA A CA 1
ATOM 1311 C C . ALA A 1 170 ? 0.615 8.547 10.518 1.00 91.38 170 ALA A C 1
ATOM 1313 O O . ALA A 1 170 ? 1.069 8.780 11.636 1.00 91.38 170 ALA A O 1
ATOM 1314 N N . SER A 1 171 ? 1.418 8.368 9.465 1.00 87.44 171 SER A N 1
ATOM 1315 C CA . SER A 1 171 ? 2.884 8.464 9.573 1.00 87.44 171 SER A CA 1
ATOM 1316 C C . SER A 1 171 ? 3.381 9.882 9.872 1.00 87.44 171 SER A C 1
ATOM 1318 O O . SER A 1 171 ? 4.498 10.046 10.349 1.00 87.44 171 SER A O 1
ATOM 1320 N N . TRP A 1 172 ? 2.571 10.900 9.573 1.00 87.56 172 TRP A N 1
ATOM 1321 C CA . TRP A 1 172 ? 2.884 12.303 9.826 1.00 87.56 172 TRP A CA 1
ATOM 1322 C C . TRP A 1 172 ? 1.976 12.821 10.940 1.00 87.56 172 TRP A C 1
ATOM 1324 O O . TRP A 1 172 ? 0.763 12.849 10.723 1.00 87.56 172 TRP A O 1
ATOM 1334 N N . PRO A 1 173 ? 2.523 13.279 12.081 1.00 86.19 173 PRO A N 1
ATOM 1335 C CA . PRO A 1 173 ? 1.713 13.758 13.202 1.00 86.19 173 PRO A CA 1
ATOM 1336 C C . PRO A 1 173 ? 0.736 14.877 12.824 1.00 86.19 173 PRO A C 1
ATOM 1338 O O . PRO A 1 173 ? -0.379 14.915 13.323 1.00 86.19 173 PRO A O 1
ATOM 1341 N N . THR A 1 174 ? 1.112 15.743 11.879 1.00 91.62 174 THR A N 1
ATOM 1342 C CA . THR A 1 174 ? 0.266 16.841 11.377 1.00 91.62 174 THR A CA 1
ATOM 1343 C C . THR A 1 174 ? -0.964 16.379 10.592 1.00 91.62 174 THR A C 1
ATOM 1345 O O . THR A 1 174 ? -1.828 17.193 10.286 1.00 91.62 174 THR A O 1
ATOM 1348 N N . ARG A 1 175 ? -1.046 15.091 10.240 1.00 89.81 175 ARG A N 1
ATOM 1349 C CA . ARG A 1 175 ? -2.209 14.472 9.586 1.00 89.81 175 ARG A CA 1
ATOM 1350 C C . ARG A 1 175 ? -3.064 13.652 10.553 1.00 89.81 175 ARG A C 1
ATOM 1352 O O . ARG A 1 175 ? -4.047 13.061 10.120 1.00 89.81 175 ARG A O 1
ATOM 1359 N N . SER A 1 176 ? -2.685 13.592 11.827 1.00 92.50 176 SER A N 1
ATOM 1360 C CA . SER A 1 176 ? -3.426 12.872 12.856 1.00 92.50 176 SER A CA 1
ATOM 1361 C C . SER A 1 176 ? -4.375 13.825 13.573 1.00 92.50 176 SER A C 1
ATOM 1363 O O . SER A 1 176 ? -3.976 14.907 14.001 1.00 92.50 176 SER A O 1
ATOM 1365 N N . TRP A 1 177 ? -5.630 13.415 13.726 1.00 95.31 177 TRP A N 1
ATOM 1366 C CA . TRP A 1 177 ? -6.568 14.086 14.625 1.00 95.31 177 TRP A CA 1
ATOM 1367 C C . TRP A 1 177 ? -6.203 13.844 16.091 1.00 95.31 177 TRP A C 1
ATOM 1369 O O . TRP A 1 177 ? -5.551 12.849 16.424 1.00 95.31 177 TRP A O 1
ATOM 1379 N N . SER A 1 178 ? -6.627 14.761 16.964 1.00 95.19 178 SER A N 1
ATOM 1380 C CA . SER A 1 178 ? -6.452 14.603 18.406 1.00 95.19 178 SER A CA 1
ATOM 1381 C C . SER A 1 178 ? -7.281 13.427 18.928 1.00 95.19 178 SER A C 1
ATOM 1383 O O . SER A 1 178 ? -8.262 12.998 18.315 1.00 95.19 178 SER A O 1
ATOM 1385 N N . VAL A 1 179 ? -6.880 12.902 20.087 1.00 96.06 179 VAL A N 1
ATOM 1386 C CA . VAL A 1 179 ? -7.649 11.871 20.797 1.00 96.06 179 VAL A CA 1
ATOM 1387 C C . VAL A 1 179 ? -9.050 12.381 21.131 1.00 96.06 179 VAL A C 1
ATOM 1389 O O . VAL A 1 179 ? -10.012 11.646 20.935 1.00 96.06 179 VAL A O 1
ATOM 1392 N N . ASP A 1 180 ? -9.167 13.634 21.579 1.00 96.62 180 ASP A N 1
ATOM 1393 C CA . ASP A 1 180 ? -10.440 14.221 22.008 1.00 96.62 180 ASP A CA 1
ATOM 1394 C C . ASP A 1 180 ? -11.445 14.296 20.850 1.00 96.62 180 ASP A C 1
ATOM 1396 O O . ASP A 1 180 ? -12.582 13.860 21.001 1.00 96.62 180 ASP A O 1
ATOM 1400 N N . SER A 1 181 ? -11.008 14.706 19.652 1.00 96.94 181 SER A N 1
ATOM 1401 C CA . SER A 1 181 ? -11.880 14.719 18.467 1.00 96.94 181 SER A CA 1
ATOM 1402 C C . SER A 1 181 ? -12.346 13.317 18.066 1.00 96.94 181 SER A C 1
ATOM 1404 O O . SER A 1 181 ? -13.489 13.135 17.654 1.00 96.94 181 SER A O 1
ATOM 1406 N N . TRP A 1 182 ? -11.488 12.298 18.197 1.00 97.00 182 TRP A N 1
ATOM 1407 C CA . TRP A 1 182 ? -11.913 10.914 17.963 1.00 97.00 182 TRP A CA 1
ATOM 1408 C C . TRP A 1 182 ? -12.879 10.405 19.030 1.00 97.00 182 TRP A C 1
ATOM 1410 O O . TRP A 1 182 ? -13.779 9.632 18.701 1.00 97.00 182 TRP A O 1
ATOM 1420 N N . LYS A 1 183 ? -12.697 10.824 20.284 1.00 95.94 183 LYS A N 1
ATOM 1421 C CA . LYS A 1 183 ? -13.569 10.457 21.397 1.00 95.94 183 LYS A CA 1
ATOM 1422 C C . LYS A 1 183 ? -14.974 11.032 21.215 1.00 95.94 183 LYS A C 1
ATOM 1424 O O . LYS A 1 183 ? -15.929 10.272 21.324 1.00 95.94 183 LYS A O 1
ATOM 1429 N N . GLU A 1 184 ? -15.096 12.300 20.826 1.00 96.56 184 GLU A N 1
ATOM 1430 C CA . GLU A 1 184 ? -16.392 12.928 20.513 1.00 96.56 184 GLU A CA 1
ATOM 1431 C C . GLU A 1 184 ? -17.163 12.141 19.436 1.00 96.56 184 GLU A C 1
ATOM 1433 O O . GLU A 1 184 ? -18.329 11.788 19.623 1.00 96.56 184 GLU A O 1
ATOM 1438 N N . VAL A 1 185 ? -16.491 11.771 18.336 1.00 96.69 185 VAL A N 1
ATOM 1439 C CA . VAL A 1 185 ? -17.096 10.948 17.271 1.00 96.69 185 VAL A CA 1
ATOM 1440 C C . VAL A 1 185 ? -17.473 9.558 17.790 1.00 96.69 185 VAL A C 1
ATOM 1442 O O . VAL A 1 185 ? -18.547 9.040 17.471 1.00 96.69 185 VAL A O 1
ATOM 1445 N N . ALA A 1 186 ? -16.602 8.929 18.580 1.00 96.19 186 ALA A N 1
ATOM 1446 C CA . ALA A 1 186 ? -16.857 7.607 19.138 1.00 96.19 186 ALA A CA 1
ATOM 1447 C C . ALA A 1 186 ? -18.077 7.611 20.073 1.00 96.19 186 ALA A C 1
ATOM 1449 O O . ALA A 1 186 ? -18.910 6.711 19.967 1.00 96.19 186 ALA A O 1
ATOM 1450 N N . GLU A 1 187 ? -18.217 8.626 20.927 1.00 95.12 187 GLU A N 1
ATOM 1451 C CA . GLU A 1 187 ? -19.352 8.807 21.839 1.00 95.12 187 GLU A CA 1
ATOM 1452 C C . GLU A 1 187 ? -20.665 9.024 21.077 1.00 95.12 187 GLU A C 1
ATOM 1454 O O . GLU A 1 187 ? -21.653 8.333 21.345 1.00 95.12 187 GLU A O 1
ATOM 1459 N N . GLU A 1 188 ? -20.675 9.913 20.077 1.00 95.19 188 GLU A N 1
ATOM 1460 C CA . GLU A 1 188 ? -21.868 10.191 19.270 1.00 95.19 188 GLU A CA 1
ATOM 1461 C C . GLU A 1 188 ? -22.353 8.934 18.529 1.00 95.19 188 GLU A C 1
ATOM 1463 O O . GLU A 1 188 ? -23.539 8.577 18.562 1.00 95.19 188 GLU A O 1
ATOM 1468 N N . ILE A 1 189 ? -21.431 8.224 17.875 1.00 95.12 189 ILE A N 1
ATOM 1469 C CA . ILE A 1 189 ? -21.750 7.034 17.084 1.00 95.12 189 ILE A CA 1
ATOM 1470 C C . ILE A 1 189 ? -22.109 5.843 17.987 1.00 95.12 189 ILE A C 1
ATOM 1472 O O . ILE A 1 189 ? -23.049 5.098 17.679 1.00 95.12 189 ILE A O 1
ATOM 1476 N N . ALA A 1 190 ? -21.458 5.704 19.147 1.00 93.69 190 ALA A N 1
ATOM 1477 C CA . ALA A 1 190 ? -21.842 4.727 20.165 1.00 93.69 190 ALA A CA 1
ATOM 1478 C C . ALA A 1 190 ? -23.250 4.993 20.723 1.00 93.69 190 ALA A C 1
ATOM 1480 O O . ALA A 1 190 ? -24.045 4.056 20.864 1.00 93.69 190 ALA A O 1
ATOM 1481 N N . GLY A 1 191 ? -23.607 6.261 20.966 1.00 91.81 191 GLY A N 1
ATOM 1482 C CA . GLY A 1 191 ? -24.947 6.672 21.400 1.00 91.81 191 GLY A CA 1
ATOM 1483 C C . GLY A 1 191 ? -26.051 6.227 20.433 1.00 91.81 191 GLY A C 1
ATOM 1484 O O . GLY A 1 191 ? -27.116 5.773 20.862 1.00 91.81 191 GLY A O 1
ATOM 1485 N N . ARG A 1 192 ? -25.751 6.222 19.126 1.00 92.31 192 ARG A N 1
ATOM 1486 C CA . ARG A 1 192 ? -26.631 5.727 18.047 1.00 92.31 192 ARG A CA 1
ATOM 1487 C C . ARG A 1 192 ? -26.699 4.197 17.942 1.00 92.31 192 ARG A C 1
ATOM 1489 O O . ARG A 1 192 ? -27.415 3.668 17.097 1.00 92.31 192 ARG A O 1
ATOM 1496 N N . GLY A 1 193 ? -25.986 3.470 18.803 1.00 90.19 193 GLY A N 1
ATOM 1497 C CA . GLY A 1 193 ? -26.030 2.010 18.891 1.00 90.19 193 GLY A CA 1
ATOM 1498 C C . GLY A 1 193 ? -25.038 1.266 17.998 1.00 90.19 193 GLY A C 1
ATOM 1499 O O . GLY A 1 193 ? -25.173 0.048 17.843 1.00 90.19 193 GLY A O 1
ATOM 1500 N N . PHE A 1 194 ? -24.047 1.964 17.440 1.00 93.25 194 PHE A N 1
ATOM 1501 C CA . PHE A 1 194 ? -22.937 1.352 16.712 1.00 93.25 194 PHE A CA 1
ATOM 1502 C C . PHE A 1 194 ? -21.821 0.950 17.676 1.00 93.25 194 PHE A C 1
ATOM 1504 O O . PHE A 1 194 ? -21.547 1.621 18.668 1.00 93.25 194 PHE A O 1
ATOM 1511 N N . ARG A 1 195 ? -21.129 -0.145 17.363 1.00 93.81 195 ARG A N 1
ATOM 1512 C CA . ARG A 1 195 ? -19.879 -0.499 18.048 1.00 93.81 195 ARG A CA 1
ATOM 1513 C C . ARG A 1 195 ? -18.737 0.352 17.511 1.00 93.81 195 ARG A C 1
ATOM 1515 O O . ARG A 1 195 ? -18.726 0.688 16.332 1.00 93.81 195 ARG A O 1
ATOM 1522 N N . ILE A 1 196 ? -17.751 0.627 18.351 1.00 96.12 196 ILE A N 1
ATOM 1523 C CA . ILE A 1 196 ? -16.538 1.349 17.955 1.00 96.12 196 ILE A CA 1
ATOM 1524 C C . ILE A 1 196 ? -15.388 0.353 17.949 1.00 96.12 196 ILE A C 1
ATOM 1526 O O . ILE A 1 196 ? -15.129 -0.313 18.955 1.00 96.12 196 ILE A O 1
ATOM 1530 N N . LEU A 1 197 ? -14.734 0.226 16.801 1.00 96.50 197 LEU A N 1
ATOM 1531 C CA . LEU A 1 197 ? -13.567 -0.618 16.604 1.00 96.50 197 LEU A CA 1
ATOM 1532 C C . LEU A 1 197 ? -12.383 0.273 16.240 1.00 96.50 197 LEU A C 1
ATOM 1534 O O . LEU A 1 197 ? -12.520 1.126 15.370 1.00 96.50 197 LEU A O 1
ATOM 1538 N N . VAL A 1 198 ? -11.226 0.077 16.870 1.00 97.25 198 VAL A N 1
ATOM 1539 C CA . VAL A 1 198 ? -10.008 0.840 16.544 1.00 97.25 198 VAL A CA 1
ATOM 1540 C C . VAL A 1 198 ? -8.977 -0.091 15.914 1.00 97.2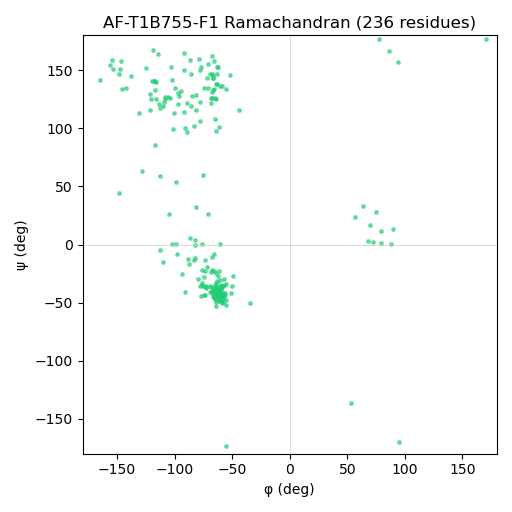5 198 VAL A C 1
ATOM 1542 O O . VAL A 1 198 ? -8.527 -1.031 16.564 1.00 97.25 198 VAL A O 1
ATOM 1545 N N . ALA A 1 199 ? -8.602 0.153 14.660 1.00 96.75 199 ALA A N 1
ATOM 1546 C CA . ALA A 1 199 ? -7.596 -0.613 13.926 1.00 96.75 199 ALA A CA 1
ATOM 1547 C C . ALA A 1 199 ? -6.260 0.133 13.835 1.00 96.75 199 ALA A C 1
ATOM 1549 O O . ALA A 1 199 ? -6.198 1.362 13.851 1.00 96.75 199 ALA A O 1
ATOM 1550 N N . GLY A 1 200 ? -5.183 -0.638 13.721 1.00 94.75 200 GLY A N 1
ATOM 1551 C CA . GLY A 1 200 ? -3.814 -0.143 13.668 1.00 94.75 200 GLY A CA 1
ATOM 1552 C C . GLY A 1 200 ? -2.814 -1.289 13.770 1.00 94.75 200 GLY A C 1
ATOM 1553 O O . GLY A 1 200 ? -3.192 -2.446 13.952 1.00 94.75 200 GLY A O 1
ATOM 1554 N N . ALA A 1 201 ? -1.530 -0.967 13.659 1.00 91.31 201 ALA A N 1
ATOM 1555 C CA . ALA A 1 201 ? -0.455 -1.954 13.723 1.00 91.31 201 ALA A CA 1
ATOM 1556 C C . ALA A 1 201 ? -0.197 -2.479 15.150 1.00 91.31 201 ALA A C 1
ATOM 1558 O O . ALA A 1 201 ? 0.334 -3.576 15.297 1.00 91.31 201 ALA A O 1
ATOM 1559 N N . GLY A 1 202 ? -0.578 -1.715 16.183 1.00 91.81 202 GLY A N 1
ATOM 1560 C CA . GLY A 1 202 ? -0.326 -2.037 17.593 1.00 91.81 202 GLY A CA 1
ATOM 1561 C C . GLY A 1 202 ? 0.924 -1.391 18.178 1.00 91.81 202 GLY A C 1
ATOM 1562 O O . GLY A 1 202 ? 1.511 -0.478 17.589 1.00 91.81 202 GLY A O 1
ATOM 1563 N N . GLY A 1 203 ? 1.283 -1.841 19.381 1.00 93.81 203 GLY A N 1
ATOM 1564 C CA . GLY A 1 203 ? 2.345 -1.266 20.199 1.00 93.81 203 GLY A CA 1
ATOM 1565 C C . GLY A 1 203 ? 1.823 -0.238 21.203 1.00 93.81 203 GLY A C 1
ATOM 1566 O O . GLY A 1 203 ? 0.781 0.388 21.001 1.00 93.81 203 GLY A O 1
ATOM 1567 N N . ALA A 1 204 ? 2.601 -0.026 22.268 1.00 94.50 204 ALA A N 1
ATOM 1568 C CA . ALA A 1 204 ? 2.175 0.694 23.470 1.00 94.50 204 ALA A CA 1
ATOM 1569 C C . ALA A 1 204 ? 1.530 2.066 23.195 1.00 94.50 204 ALA A C 1
ATOM 1571 O O . ALA A 1 204 ? 0.501 2.396 23.775 1.00 94.50 204 ALA A O 1
ATOM 1572 N N . SER A 1 205 ? 2.087 2.854 22.268 1.00 93.12 205 SER A N 1
ATOM 1573 C CA . SER A 1 205 ? 1.536 4.174 21.929 1.00 93.12 205 SER A CA 1
ATOM 1574 C C . SER A 1 205 ? 0.169 4.094 21.233 1.00 93.12 205 SER A C 1
ATOM 1576 O O . SER A 1 205 ? -0.715 4.892 21.539 1.00 93.12 205 SER A O 1
ATOM 1578 N N . GLN A 1 206 ? -0.032 3.136 20.319 1.00 95.25 206 GLN A N 1
ATOM 1579 C CA . GLN A 1 206 ? -1.325 2.955 19.645 1.00 95.25 206 GLN A CA 1
ATOM 1580 C C . GLN A 1 206 ? -2.366 2.360 20.592 1.00 95.25 206 GLN A C 1
ATOM 1582 O O . GLN A 1 206 ? -3.530 2.750 20.544 1.00 95.25 206 GLN A O 1
ATOM 1587 N N . GLU A 1 207 ? -1.940 1.449 21.466 1.00 96.00 207 GLU A N 1
ATOM 1588 C CA . GLU A 1 207 ? -2.780 0.854 22.505 1.00 96.00 207 GLU A CA 1
ATOM 1589 C C . GLU A 1 207 ? -3.278 1.909 23.491 1.00 96.00 207 GLU A C 1
ATOM 1591 O O . GLU A 1 207 ? -4.473 1.960 23.780 1.00 96.00 207 GLU A O 1
ATOM 1596 N N . GLU A 1 208 ? -2.403 2.812 23.942 1.00 96.38 208 GLU A N 1
ATOM 1597 C CA . GLU A 1 208 ? -2.802 3.926 24.800 1.00 96.38 208 GLU A CA 1
ATOM 1598 C C . GLU A 1 208 ? -3.782 4.870 24.087 1.00 96.38 208 GLU A C 1
ATOM 1600 O O . GLU A 1 208 ? -4.791 5.265 24.673 1.00 96.38 208 GLU A O 1
ATOM 1605 N N . PHE A 1 209 ? -3.520 5.206 22.819 1.00 96.38 209 PHE A N 1
ATOM 1606 C CA . PHE A 1 209 ? -4.399 6.067 22.024 1.00 96.38 209 PHE A CA 1
ATOM 1607 C C . PHE A 1 209 ? -5.789 5.441 21.850 1.00 96.38 209 PHE A C 1
ATOM 1609 O O . PHE A 1 209 ? -6.800 6.087 22.117 1.00 96.38 209 PHE A O 1
ATOM 1616 N N . ALA A 1 210 ? -5.846 4.164 21.461 1.00 96.69 210 ALA A N 1
ATOM 1617 C CA . ALA A 1 210 ? -7.097 3.432 21.302 1.00 96.69 210 ALA A CA 1
ATOM 1618 C C . ALA A 1 210 ? -7.855 3.312 22.629 1.00 96.69 210 ALA A C 1
ATOM 1620 O O . ALA A 1 210 ? -9.067 3.511 22.652 1.00 96.69 210 ALA A O 1
ATOM 1621 N N . ARG A 1 211 ? -7.153 3.052 23.741 1.00 95.94 211 ARG A N 1
ATOM 1622 C CA . ARG A 1 211 ? -7.766 3.004 25.074 1.00 95.94 211 ARG A CA 1
ATOM 1623 C C . ARG A 1 211 ? -8.475 4.315 25.405 1.00 95.94 211 ARG A C 1
ATOM 1625 O O . ARG A 1 211 ? -9.614 4.265 25.845 1.00 95.94 211 ARG A O 1
ATOM 1632 N N . LYS A 1 212 ? -7.840 5.465 25.152 1.00 96.50 212 LYS A N 1
ATOM 1633 C CA . LYS A 1 212 ? -8.437 6.783 25.427 1.00 96.50 212 LYS A CA 1
ATOM 1634 C C . LYS A 1 212 ? -9.677 7.075 24.573 1.00 96.50 212 LYS A C 1
ATOM 1636 O O . LYS A 1 212 ? -10.607 7.690 25.077 1.00 96.50 212 LYS A O 1
ATOM 1641 N N . ILE A 1 213 ? -9.720 6.613 23.317 1.00 96.38 213 ILE A N 1
ATOM 1642 C CA . ILE A 1 213 ? -10.924 6.730 22.466 1.00 96.38 213 ILE A CA 1
ATOM 1643 C C . ILE A 1 213 ? -12.084 5.913 23.045 1.00 96.38 213 ILE A C 1
ATOM 1645 O O . ILE A 1 213 ? -13.231 6.345 23.011 1.00 96.38 213 ILE A O 1
ATOM 1649 N N . LEU A 1 214 ? -11.792 4.703 23.525 1.00 95.19 214 LEU A N 1
ATOM 1650 C CA . LEU A 1 214 ? -12.809 3.756 23.985 1.00 95.19 214 LEU A CA 1
ATOM 1651 C C . LEU A 1 214 ? -13.259 4.001 25.435 1.00 95.19 214 LEU A C 1
ATOM 1653 O O . LEU A 1 214 ? -14.260 3.439 25.878 1.00 95.19 214 LEU A O 1
ATOM 1657 N N . GLU A 1 215 ? -12.517 4.818 26.178 1.00 93.38 215 GLU A N 1
ATOM 1658 C CA . GLU A 1 215 ? -12.748 5.115 27.587 1.00 93.38 215 GLU A CA 1
ATOM 1659 C C . GLU A 1 215 ? -14.033 5.927 27.800 1.00 93.38 215 GLU A C 1
ATOM 1661 O O . GLU A 1 215 ? -14.171 7.043 27.301 1.00 93.38 215 GLU A O 1
ATOM 1666 N N . GLY A 1 216 ? -14.954 5.380 28.600 1.00 87.31 216 GLY A N 1
ATOM 1667 C CA . GLY A 1 216 ? -16.225 6.024 28.945 1.00 87.31 216 GLY A CA 1
ATOM 1668 C C . GLY A 1 216 ? -17.374 5.749 27.970 1.00 87.31 216 GLY A C 1
ATOM 1669 O O . GLY A 1 216 ? -18.482 6.228 28.203 1.00 87.31 216 GLY A O 1
ATOM 1670 N N . LEU A 1 217 ? -17.150 4.956 26.914 1.00 91.00 217 LEU A N 1
ATOM 1671 C CA . LEU A 1 217 ? -18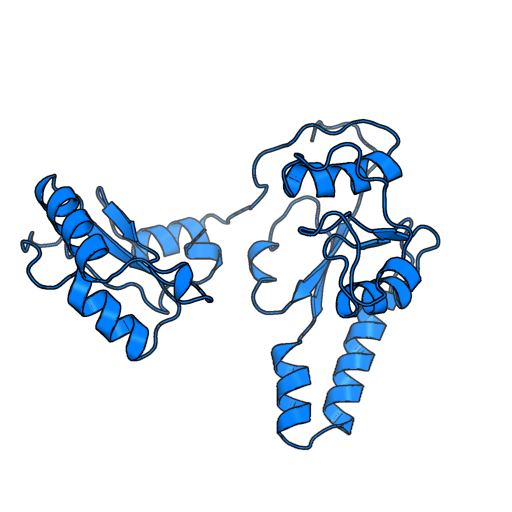.226 4.539 26.014 1.00 91.00 217 LEU A CA 1
ATOM 1672 C C . LEU A 1 217 ? -19.224 3.605 26.732 1.00 91.00 217 LEU A C 1
ATOM 1674 O O . LEU A 1 217 ? -18.812 2.770 27.540 1.00 91.00 217 LEU A O 1
ATOM 1678 N N . PRO A 1 218 ? -20.535 3.706 26.439 1.00 82.69 218 PRO A N 1
ATOM 1679 C CA . PRO A 1 218 ? -21.562 2.929 27.128 1.00 82.69 218 PRO A CA 1
ATOM 1680 C C . PRO A 1 218 ? -21.421 1.421 26.869 1.00 82.69 218 PRO A C 1
ATOM 1682 O O . PRO A 1 218 ? -21.444 0.968 25.724 1.00 82.69 218 PRO A O 1
ATOM 1685 N N . GLU A 1 219 ? -21.355 0.617 27.933 1.00 70.12 219 GLU A N 1
ATOM 1686 C CA . GLU A 1 219 ? -21.314 -0.843 27.817 1.00 70.12 219 GLU A CA 1
ATOM 1687 C C . GLU A 1 219 ? -22.646 -1.395 27.282 1.00 70.12 219 GLU A C 1
ATOM 1689 O O . GLU A 1 219 ? -23.720 -1.145 27.830 1.00 70.12 219 GLU A O 1
ATOM 1694 N N . ARG A 1 220 ? -22.598 -2.185 26.200 1.00 63.88 220 ARG A N 1
ATOM 1695 C CA . ARG A 1 220 ? -23.783 -2.850 25.626 1.00 63.88 220 ARG A CA 1
ATOM 1696 C C . ARG A 1 220 ? -23.562 -4.355 25.433 1.00 63.88 220 ARG A C 1
ATOM 1698 O O . ARG A 1 220 ? -23.611 -4.857 24.312 1.00 63.88 220 ARG A O 1
ATOM 1705 N N . GLY A 1 221 ? -23.353 -5.101 26.519 1.00 60.91 221 GLY A N 1
ATOM 1706 C CA . GLY A 1 221 ? -23.321 -6.576 26.501 1.00 60.91 221 GLY A CA 1
ATOM 1707 C C . GLY A 1 221 ? -22.348 -7.163 25.462 1.00 60.91 221 GLY A C 1
ATOM 1708 O O . GLY A 1 221 ? -21.249 -6.649 25.284 1.00 60.91 221 GLY A O 1
ATOM 1709 N N . GLN A 1 222 ? -22.752 -8.201 24.713 1.00 48.97 222 GLN A N 1
ATOM 1710 C CA . GLN A 1 222 ? -21.932 -8.840 23.655 1.00 48.97 222 GLN A CA 1
ATOM 1711 C C . GLN A 1 222 ? -21.510 -7.901 22.491 1.00 48.97 222 GLN A C 1
ATOM 1713 O O . GLN A 1 222 ? -20.811 -8.331 21.575 1.00 48.97 222 GLN A O 1
ATOM 1718 N N . LYS A 1 223 ? -21.888 -6.614 22.511 1.00 61.34 223 LYS A N 1
ATOM 1719 C CA . LYS A 1 223 ? -21.489 -5.574 21.548 1.00 61.34 223 LYS A CA 1
ATOM 1720 C C . LYS A 1 223 ? -20.339 -4.711 22.089 1.00 61.34 223 LYS A C 1
ATOM 1722 O O . LYS A 1 223 ? -20.453 -3.489 22.122 1.00 61.34 223 LYS A O 1
ATOM 1727 N N . ALA A 1 224 ? -19.239 -5.325 22.515 1.00 81.38 224 ALA A N 1
ATOM 1728 C CA . ALA A 1 224 ? -18.119 -4.580 23.088 1.00 81.38 224 ALA A CA 1
ATOM 1729 C C . ALA A 1 224 ? -17.407 -3.702 22.040 1.00 81.38 224 ALA A C 1
ATOM 1731 O O . ALA A 1 224 ? -17.046 -4.170 20.952 1.00 81.38 224 ALA A O 1
ATOM 1732 N N . HIS A 1 225 ? -17.190 -2.432 22.387 1.00 91.19 225 HIS A N 1
ATOM 1733 C CA . HIS A 1 225 ? -16.203 -1.582 21.728 1.00 91.19 225 HIS A CA 1
ATOM 1734 C C . HIS A 1 225 ? -14.808 -2.176 21.971 1.00 91.19 225 HIS A C 1
ATOM 1736 O O . HIS A 1 225 ? -14.538 -2.656 23.072 1.00 91.19 225 HIS A O 1
ATOM 1742 N N . ARG A 1 226 ? -13.925 -2.199 20.966 1.00 92.69 226 ARG A N 1
ATOM 1743 C CA . ARG A 1 226 ? -12.606 -2.838 21.131 1.00 92.69 226 ARG A CA 1
ATOM 1744 C C . ARG A 1 226 ? -11.535 -2.329 20.181 1.00 92.69 226 ARG A C 1
ATOM 1746 O O . ARG A 1 226 ? -11.803 -1.900 19.063 1.00 92.69 226 ARG A O 1
ATOM 1753 N N . ALA A 1 227 ? -10.297 -2.461 20.628 1.00 95.12 227 ALA A N 1
ATOM 1754 C CA . ALA A 1 227 ? -9.110 -2.278 19.816 1.00 95.12 227 ALA A CA 1
ATOM 1755 C C . ALA A 1 227 ? -8.782 -3.588 19.070 1.00 95.12 227 ALA A C 1
ATOM 1757 O O . ALA A 1 227 ? -8.684 -4.646 19.684 1.00 95.12 227 ALA A O 1
ATOM 1758 N N . LEU A 1 228 ? -8.613 -3.516 17.749 1.00 95.44 228 LEU A N 1
ATOM 1759 C CA . LEU A 1 228 ? -8.187 -4.606 16.857 1.00 95.44 228 LEU A CA 1
ATOM 1760 C C . LEU A 1 228 ? -6.718 -4.439 16.424 1.00 95.44 228 LEU A C 1
ATOM 1762 O O . LEU A 1 228 ? -6.307 -4.893 15.353 1.00 95.44 228 LEU A O 1
ATOM 1766 N N . LEU A 1 229 ? -5.922 -3.765 17.250 1.00 96.00 229 LEU A N 1
ATOM 1767 C CA . LEU A 1 229 ? -4.545 -3.396 16.946 1.00 96.00 229 LEU A CA 1
ATOM 1768 C C . LEU A 1 229 ? -3.650 -4.630 16.778 1.00 96.00 229 LEU A C 1
ATOM 1770 O O . LEU A 1 229 ? -3.600 -5.484 17.657 1.00 96.00 229 LEU A O 1
ATOM 1774 N N . GLY A 1 230 ? -2.964 -4.738 15.639 1.00 93.38 230 GLY A N 1
ATOM 1775 C CA . GLY A 1 230 ? -2.089 -5.871 15.318 1.00 93.38 230 GLY A CA 1
ATOM 1776 C C . GLY A 1 230 ? -2.818 -7.203 15.091 1.00 93.38 230 GLY A C 1
ATOM 1777 O O . GLY A 1 230 ? -2.167 -8.221 14.875 1.00 93.38 230 GLY A O 1
ATOM 1778 N N . THR A 1 231 ? -4.156 -7.217 15.130 1.00 92.88 231 THR A N 1
ATOM 1779 C CA . THR A 1 231 ? -4.958 -8.447 14.976 1.00 92.88 231 THR A CA 1
ATOM 1780 C C . THR A 1 231 ? -5.407 -8.696 13.538 1.00 92.88 231 THR A C 1
ATOM 1782 O O . THR A 1 231 ? -5.656 -9.842 13.157 1.00 92.88 231 THR A O 1
ATOM 1785 N N . LEU A 1 232 ? -5.518 -7.628 12.745 1.00 92.56 232 LEU A N 1
ATOM 1786 C CA . LEU A 1 232 ? -5.908 -7.674 11.342 1.00 92.56 232 LEU A CA 1
ATOM 1787 C C . LEU A 1 232 ? -4.656 -7.661 10.469 1.00 92.56 232 LEU A C 1
ATOM 1789 O O . LEU A 1 232 ? -3.778 -6.810 10.621 1.00 92.56 232 LEU A O 1
ATOM 1793 N N . THR A 1 233 ? -4.600 -8.587 9.523 1.00 91.50 233 THR A N 1
ATOM 1794 C CA . THR A 1 233 ? -3.699 -8.483 8.378 1.00 91.50 233 THR A CA 1
ATOM 1795 C C . THR A 1 233 ? -4.136 -7.322 7.483 1.00 91.50 233 THR A C 1
ATOM 1797 O O . THR A 1 233 ? -5.278 -6.864 7.532 1.00 91.50 233 THR A O 1
ATOM 1800 N N . LEU A 1 234 ? -3.241 -6.859 6.608 1.00 89.44 234 LEU A N 1
ATOM 1801 C CA . LEU A 1 234 ? -3.563 -5.784 5.667 1.00 89.44 234 LEU A CA 1
ATOM 1802 C C . LEU A 1 234 ? -4.723 -6.153 4.724 1.00 89.44 234 LEU A C 1
ATOM 1804 O O . LEU A 1 234 ? -5.478 -5.274 4.324 1.00 89.44 234 LEU A O 1
ATOM 1808 N N . ARG A 1 235 ? -4.880 -7.443 4.398 1.00 91.31 235 ARG A N 1
ATOM 1809 C CA . ARG A 1 235 ? -5.987 -7.940 3.568 1.00 91.31 235 ARG A CA 1
ATOM 1810 C C . ARG A 1 235 ? -7.310 -8.018 4.325 1.00 91.31 235 ARG A C 1
ATOM 1812 O O . ARG A 1 235 ? -8.338 -7.802 3.715 1.00 91.31 235 ARG A O 1
ATOM 1819 N N . GLU A 1 236 ? -7.293 -8.302 5.626 1.00 92.25 236 GLU A N 1
ATOM 1820 C CA . GLU A 1 236 ? -8.516 -8.300 6.449 1.00 92.25 236 GLU A CA 1
ATOM 1821 C C . GLU A 1 236 ? -8.994 -6.888 6.803 1.00 92.25 236 GLU A C 1
ATOM 1823 O O . GLU A 1 236 ? -10.150 -6.708 7.179 1.00 92.25 236 GLU A O 1
ATOM 1828 N N . LEU A 1 237 ? -8.095 -5.900 6.747 1.00 90.75 237 LEU A N 1
ATOM 1829 C CA . LEU A 1 237 ? -8.422 -4.495 6.978 1.00 90.75 237 LEU A CA 1
ATOM 1830 C C . LEU A 1 237 ? -9.066 -3.821 5.754 1.00 90.75 237 LEU A C 1
ATOM 1832 O O . LEU A 1 237 ? -9.808 -2.855 5.933 1.00 90.75 237 LEU A O 1
ATOM 1836 N N . ALA A 1 238 ? -8.724 -4.277 4.546 1.00 87.69 238 ALA A N 1
ATOM 1837 C CA . ALA A 1 238 ? -9.182 -3.719 3.273 1.00 87.69 238 ALA A CA 1
ATOM 1838 C C . ALA A 1 238 ? -10.574 -4.240 2.884 1.00 87.69 238 ALA A C 1
ATOM 1840 O O . ALA A 1 238 ? -11.325 -3.444 2.276 1.00 87.69 238 ALA A O 1
#

Radius of gyration: 21.85 Å; Cα contacts (8 Å, |Δi|>4): 336; chains: 1; bounding box: 54×36×57 Å

InterPro domains:
  IPR002201 Glycosyl transferase, family 9 [PF01075] (61-238)
  IPR051199 Lipopolysaccharide/Lipooligosaccharide Heptosyltransferase [PTHR30160] (5-238)

Organism: NCBI:txid410659

Solvent-accessible surface area (backbone atoms only — not comparable to full-atom values): 13923 Å² total; per-residue (Å²): 138,78,99,81,66,82,91,71,76,35,73,44,80,37,51,60,95,58,44,69,58,57,47,79,29,93,55,56,75,41,76,45,69,41,55,55,71,58,37,55,48,28,46,75,71,73,34,53,70,60,22,51,50,53,52,49,51,51,51,47,60,52,46,73,52,82,37,84,57,42,79,33,70,65,19,31,39,72,49,16,52,53,50,50,65,30,40,42,87,41,37,39,16,14,29,15,96,79,65,40,52,36,81,62,10,57,79,38,22,50,65,42,84,72,90,56,90,84,56,51,68,69,56,35,46,44,50,42,54,20,69,72,69,76,46,90,72,81,93,72,79,86,77,72,46,80,55,73,65,50,57,48,52,32,44,62,75,70,47,86,76,64,66,48,80,43,64,71,79,54,98,47,72,92,74,36,73,57,63,65,64,51,24,56,52,43,47,56,45,40,71,74,69,29,29,46,35,34,46,52,77,46,56,71,71,50,51,54,52,45,47,61,37,58,59,89,57,84,87,53,74,98,54,65,61,43,74,43,45,55,71,57,52,79,66,48,71,107